Protein AF-A0A244E4U2-F1 (afdb_monomer_lite)

Structure (mmCIF, N/CA/C/O backbone):
data_AF-A0A244E4U2-F1
#
_entry.id   AF-A0A244E4U2-F1
#
loop_
_atom_site.group_PDB
_atom_site.id
_atom_site.type_symbol
_atom_site.label_atom_id
_atom_site.label_alt_id
_atom_site.label_comp_id
_atom_site.label_asym_id
_atom_site.label_entity_id
_atom_site.label_seq_id
_atom_site.pdbx_PDB_ins_code
_atom_site.Cartn_x
_atom_site.Cartn_y
_atom_site.Cartn_z
_atom_site.occupancy
_atom_site.B_iso_or_equiv
_atom_site.auth_seq_id
_atom_site.auth_comp_id
_atom_site.auth_asym_id
_atom_site.auth_atom_id
_atom_site.pdbx_PDB_model_num
ATOM 1 N N . MET A 1 1 ? -11.003 7.054 17.005 1.00 79.00 1 MET A N 1
ATOM 2 C CA . MET A 1 1 ? -10.767 5.641 17.365 1.00 79.00 1 MET A CA 1
ATOM 3 C C . MET A 1 1 ? -9.693 5.628 18.435 1.00 79.00 1 MET A C 1
ATOM 5 O O . MET A 1 1 ? -8.778 6.432 18.314 1.00 79.00 1 MET A O 1
ATOM 9 N N . LEU A 1 2 ? -9.830 4.813 19.478 1.00 85.44 2 LEU A N 1
ATOM 10 C CA . LEU A 1 2 ? -8.916 4.797 20.625 1.00 85.44 2 LEU A CA 1
ATOM 11 C C . LEU A 1 2 ? -8.193 3.449 20.673 1.00 85.44 2 LEU A C 1
ATOM 13 O O . LEU A 1 2 ? -8.815 2.426 20.397 1.00 85.44 2 LEU A O 1
ATOM 17 N N . ILE A 1 3 ? -6.896 3.460 20.984 1.00 86.69 3 ILE A N 1
ATOM 18 C CA . ILE A 1 3 ? -6.051 2.263 21.083 1.00 86.69 3 ILE A CA 1
ATOM 19 C C . ILE A 1 3 ? -5.160 2.394 22.309 1.00 86.69 3 ILE A C 1
ATOM 21 O O . ILE A 1 3 ? -4.487 3.410 22.467 1.00 86.69 3 ILE A O 1
ATOM 25 N N . GLY A 1 4 ? -5.138 1.355 23.138 1.00 86.19 4 GLY A N 1
ATOM 26 C CA . GLY A 1 4 ? -4.356 1.300 24.368 1.00 86.19 4 GLY A CA 1
ATOM 27 C C . GLY A 1 4 ? -5.158 0.675 25.511 1.00 86.19 4 GLY A C 1
ATOM 28 O O . GLY A 1 4 ? -6.224 0.104 25.264 1.00 86.19 4 GLY A O 1
ATOM 29 N N . PRO A 1 5 ? -4.665 0.779 26.754 1.00 89.62 5 PRO A N 1
ATOM 30 C CA . PRO A 1 5 ? -5.449 0.433 27.932 1.00 89.62 5 PRO A CA 1
ATOM 31 C C . PRO A 1 5 ? -6.615 1.422 28.056 1.00 89.62 5 PRO A C 1
ATOM 33 O O . PRO A 1 5 ? -6.408 2.625 28.193 1.00 89.62 5 PRO A O 1
ATOM 36 N N . LEU A 1 6 ? -7.844 0.922 27.947 1.00 90.38 6 LEU A N 1
ATOM 37 C CA . LEU A 1 6 ? -9.063 1.729 27.952 1.00 90.38 6 LEU A CA 1
ATOM 38 C C . LEU A 1 6 ? -10.084 1.090 28.891 1.00 90.38 6 LEU A C 1
ATOM 40 O O . LEU A 1 6 ? -10.241 -0.130 28.880 1.00 90.38 6 LEU A O 1
ATOM 44 N N . ALA A 1 7 ? -10.812 1.917 29.640 1.00 94.31 7 ALA A N 1
ATOM 45 C CA . ALA A 1 7 ? -12.032 1.525 30.338 1.00 94.31 7 ALA A CA 1
ATOM 46 C C . ALA A 1 7 ? -13.237 1.814 29.415 1.00 94.31 7 ALA A C 1
ATOM 48 O O . ALA A 1 7 ? -13.562 2.986 29.199 1.00 94.31 7 ALA A O 1
ATOM 49 N N . PRO A 1 8 ? -13.889 0.794 28.817 1.00 91.88 8 PRO A N 1
ATOM 50 C CA . PRO A 1 8 ? -14.916 1.010 27.790 1.00 91.88 8 PRO A CA 1
ATOM 51 C C . PRO A 1 8 ? -16.108 1.851 28.264 1.00 91.88 8 PRO A C 1
ATOM 53 O O . PRO A 1 8 ? -16.629 2.675 27.504 1.00 91.88 8 PRO A O 1
ATOM 56 N N . ASP A 1 9 ? -16.505 1.673 29.523 1.00 95.06 9 ASP A N 1
ATOM 57 C CA . ASP A 1 9 ? -17.636 2.383 30.119 1.00 95.06 9 ASP A CA 1
ATOM 58 C C . ASP A 1 9 ? -17.319 3.870 30.308 1.00 95.06 9 ASP A C 1
ATOM 60 O O . ASP A 1 9 ? -18.122 4.729 29.942 1.00 95.06 9 ASP A O 1
ATOM 64 N N . GLU A 1 10 ? -16.108 4.189 30.773 1.00 94.62 10 GLU A N 1
ATOM 65 C CA . GLU A 1 10 ? -15.648 5.570 30.944 1.00 94.62 10 GLU A CA 1
ATOM 66 C C . GLU A 1 10 ? -15.540 6.295 29.597 1.00 94.62 10 GLU A C 1
ATOM 68 O O . GLU A 1 10 ? -16.048 7.404 29.439 1.00 94.62 10 GLU A O 1
ATOM 73 N N . VAL A 1 11 ? -14.954 5.643 28.587 1.00 93.50 11 VAL A N 1
ATOM 74 C CA . VAL A 1 11 ? -14.876 6.179 27.218 1.00 93.50 11 VAL A CA 1
ATOM 75 C C . VAL A 1 11 ? -16.271 6.476 26.667 1.00 93.50 11 VAL A C 1
ATOM 77 O O . VAL A 1 11 ? -16.487 7.495 26.006 1.00 93.50 11 VAL A O 1
ATOM 80 N N . THR A 1 12 ? -17.229 5.587 26.922 1.00 91.38 12 THR A N 1
ATOM 81 C CA . THR A 1 12 ? -18.611 5.756 26.467 1.00 91.38 12 THR A CA 1
ATOM 82 C C . THR A 1 12 ? -19.292 6.921 27.181 1.00 91.38 12 THR A C 1
ATOM 84 O O . THR A 1 12 ? -19.944 7.730 26.515 1.00 91.38 12 THR A O 1
ATOM 87 N N . ALA A 1 13 ? -19.091 7.058 28.494 1.00 94.19 13 ALA A N 1
ATOM 88 C CA . ALA A 1 13 ? -19.606 8.173 29.282 1.00 94.19 13 ALA A CA 1
ATOM 89 C C . ALA A 1 13 ? -19.026 9.521 28.817 1.00 94.19 13 ALA A C 1
ATOM 91 O O . ALA A 1 13 ? -19.784 10.448 28.530 1.00 94.19 13 ALA A O 1
ATOM 92 N N . GLN A 1 14 ? -17.703 9.614 28.642 1.00 94.31 14 GLN A N 1
ATOM 93 C CA . GLN A 1 14 ? -17.036 10.827 28.152 1.00 94.31 14 GLN A CA 1
ATOM 94 C C . GLN A 1 14 ? -17.491 11.202 26.738 1.00 94.31 14 GLN A C 1
ATOM 96 O O . GLN A 1 14 ? -17.721 12.376 26.447 1.00 94.31 14 GLN A O 1
ATOM 101 N N . ARG A 1 15 ? -17.676 10.213 25.852 1.00 93.25 15 ARG A N 1
ATOM 102 C CA . ARG A 1 15 ? -18.245 10.451 24.520 1.00 93.25 15 ARG A CA 1
ATOM 103 C C . ARG A 1 15 ? -19.636 11.073 24.635 1.00 93.25 15 ARG A C 1
ATOM 105 O O . ARG A 1 15 ? -19.894 12.080 23.984 1.00 93.25 15 ARG A O 1
ATOM 112 N N . GLN A 1 16 ? -20.516 10.498 25.454 1.00 94.12 16 GLN A N 1
ATOM 113 C CA . GLN A 1 16 ? -21.867 11.032 25.634 1.00 94.12 16 GLN A CA 1
ATOM 114 C C . GLN A 1 16 ? -21.838 12.457 26.200 1.00 94.12 16 GLN A C 1
ATOM 116 O O . GLN A 1 16 ? -22.584 13.309 25.733 1.00 94.12 16 GLN A O 1
ATOM 121 N N . GLN A 1 17 ? -20.943 12.745 27.145 1.00 95.69 17 GLN A N 1
ATOM 122 C CA . GLN A 1 17 ? -20.780 14.089 27.697 1.00 95.69 17 GLN A CA 1
ATOM 123 C C . GLN A 1 17 ? -20.287 15.103 26.651 1.00 95.69 17 GLN A C 1
ATOM 125 O O . GLN A 1 17 ? -20.747 16.241 26.638 1.00 95.69 17 GLN A O 1
ATOM 130 N N . ALA A 1 18 ? -19.354 14.709 25.781 1.00 95.88 18 ALA A N 1
ATOM 131 C CA . ALA A 1 18 ? -18.716 15.620 24.833 1.00 95.88 18 ALA A CA 1
ATOM 132 C C . ALA A 1 18 ? -19.559 15.908 23.582 1.00 95.88 18 ALA A C 1
ATOM 134 O O . ALA A 1 18 ? -19.549 17.034 23.088 1.00 95.88 18 ALA A O 1
ATOM 135 N N . ILE A 1 19 ? -20.246 14.898 23.037 1.00 94.38 19 ILE A N 1
ATOM 136 C CA . ILE A 1 19 ? -20.976 15.019 21.761 1.00 94.38 19 ILE A CA 1
ATOM 137 C C . ILE A 1 19 ? -22.481 14.748 21.871 1.00 94.38 19 ILE A C 1
ATOM 139 O O . ILE A 1 19 ? -23.197 14.971 20.895 1.00 94.38 19 ILE A O 1
ATOM 143 N N . GLY A 1 20 ? -22.974 14.310 23.035 1.00 93.94 20 GLY A N 1
ATOM 144 C CA . GLY A 1 20 ? -24.394 14.049 23.277 1.00 93.94 20 GLY A CA 1
ATOM 145 C C . GLY A 1 20 ? -25.026 13.170 22.199 1.00 93.94 20 GLY A C 1
ATOM 146 O O . GLY A 1 20 ? -24.426 12.206 21.721 1.00 93.94 20 GLY A O 1
ATOM 147 N N . ASP A 1 21 ? -26.219 13.567 21.764 1.00 91.75 21 ASP A N 1
ATOM 148 C CA . ASP A 1 21 ? -26.992 12.864 20.736 1.00 91.75 21 ASP A CA 1
ATOM 149 C C . ASP A 1 21 ? -26.732 13.401 19.320 1.00 91.75 21 ASP A C 1
ATOM 151 O O . ASP A 1 21 ? -27.604 13.325 18.448 1.00 91.75 21 ASP A O 1
ATOM 155 N N . TRP A 1 22 ? -25.549 13.977 19.075 1.00 92.56 22 TRP A N 1
ATOM 156 C CA . TRP A 1 22 ? -25.202 14.515 17.764 1.00 92.56 22 TRP A CA 1
ATOM 157 C C . TRP A 1 22 ? -25.374 13.460 16.663 1.00 92.56 22 TRP A C 1
ATOM 159 O O . TRP A 1 22 ? -24.831 12.353 16.721 1.00 92.56 22 TRP A O 1
ATOM 169 N N . LYS A 1 23 ? -26.117 13.833 15.617 1.00 88.75 23 LYS A N 1
ATOM 170 C CA . LYS A 1 23 ? -26.323 13.033 14.407 1.00 88.75 23 LYS A CA 1
ATOM 171 C C . LYS A 1 23 ? -25.840 13.827 13.205 1.00 88.75 23 LYS A C 1
ATOM 173 O O . LYS A 1 23 ? -26.182 14.997 13.051 1.00 88.75 23 LYS A O 1
ATOM 178 N N . ALA A 1 24 ? -25.074 13.175 12.334 1.00 89.19 24 ALA A N 1
ATOM 179 C CA . ALA A 1 24 ? -24.687 13.774 11.066 1.00 89.19 24 ALA A CA 1
ATOM 180 C C . ALA A 1 24 ? -25.956 14.075 10.237 1.00 89.19 24 ALA A C 1
ATOM 182 O O . ALA A 1 24 ? -26.763 13.162 10.039 1.00 89.19 24 ALA A O 1
ATOM 183 N N . PRO A 1 25 ? -26.141 15.314 9.745 1.00 91.00 25 PRO A N 1
ATOM 184 C CA . PRO A 1 25 ? -27.327 15.688 8.969 1.00 91.00 25 PRO A CA 1
ATOM 185 C C . PRO A 1 25 ? -27.400 14.948 7.628 1.00 91.00 25 PRO A C 1
ATOM 187 O O . PRO A 1 25 ? -28.482 14.732 7.090 1.00 91.00 25 PRO A O 1
ATOM 190 N N . GLU A 1 26 ? -26.254 14.505 7.109 1.00 89.00 26 GLU A N 1
ATOM 191 C CA . GLU A 1 26 ? -26.163 13.690 5.905 1.00 89.00 26 GLU A CA 1
ATOM 192 C C . GLU A 1 26 ? -25.505 12.341 6.183 1.00 89.00 26 GLU A C 1
ATOM 194 O O . GLU A 1 26 ? -24.595 12.206 7.008 1.00 89.00 26 GLU A O 1
ATOM 199 N N . ARG A 1 27 ? -25.923 11.327 5.416 1.00 85.19 27 ARG A N 1
ATOM 200 C CA . ARG A 1 27 ? -25.207 10.052 5.383 1.00 85.19 27 ARG A CA 1
ATOM 201 C C . ARG A 1 27 ? -23.803 10.276 4.838 1.00 85.19 27 ARG A C 1
ATOM 203 O O . ARG A 1 27 ? -23.616 10.910 3.801 1.00 85.19 27 ARG A O 1
ATOM 210 N N . ARG A 1 28 ? -22.821 9.664 5.499 1.00 81.38 28 ARG A N 1
ATOM 211 C CA . ARG A 1 28 ? -21.446 9.615 5.006 1.00 81.38 28 ARG A CA 1
ATOM 212 C C . ARG A 1 28 ? -21.430 9.043 3.586 1.00 81.38 28 ARG A C 1
ATOM 214 O O . ARG A 1 28 ? -21.819 7.896 3.378 1.00 81.38 28 ARG A O 1
ATOM 221 N N . ARG A 1 29 ? -20.921 9.820 2.633 1.00 80.44 29 ARG A N 1
ATOM 222 C CA . ARG A 1 29 ? -20.591 9.350 1.285 1.00 80.44 29 ARG A CA 1
ATOM 223 C C . ARG A 1 29 ? -19.083 9.170 1.185 1.00 80.44 29 ARG A C 1
ATOM 225 O O . ARG A 1 29 ? -18.318 10.029 1.623 1.00 80.44 29 ARG A O 1
ATOM 232 N N . GLY A 1 30 ? -18.655 8.025 0.663 1.00 75.56 30 GLY A N 1
ATOM 233 C CA . GLY A 1 30 ? -17.247 7.804 0.357 1.00 75.56 30 GLY A CA 1
ATOM 234 C C . GLY A 1 30 ? -16.795 8.805 -0.701 1.00 75.56 30 GLY A C 1
ATOM 235 O O . GLY A 1 30 ? -17.510 9.048 -1.670 1.00 75.56 30 GLY A O 1
ATOM 236 N N . TRP A 1 31 ? -15.616 9.390 -0.516 1.00 70.69 31 TRP A N 1
ATOM 237 C CA . TRP A 1 31 ? -14.983 10.168 -1.574 1.00 70.69 31 TRP A CA 1
ATOM 238 C C . TRP A 1 31 ? -14.575 9.202 -2.689 1.00 70.69 31 TRP A C 1
ATOM 240 O O . TRP A 1 31 ? -13.648 8.410 -2.512 1.00 70.69 31 TRP A O 1
ATOM 250 N N . VAL A 1 32 ? -15.289 9.232 -3.814 1.00 70.56 32 VAL A N 1
ATOM 251 C CA . VAL A 1 32 ? -14.921 8.478 -5.014 1.00 70.56 32 VAL A CA 1
ATOM 252 C C . VAL A 1 32 ? -14.091 9.406 -5.884 1.00 70.56 32 VAL A C 1
ATOM 254 O O . VAL A 1 32 ? -14.621 10.181 -6.674 1.00 70.56 32 VAL A O 1
ATOM 257 N N . PHE A 1 33 ? -12.774 9.363 -5.703 1.00 68.75 33 PHE A N 1
ATOM 258 C CA . PHE A 1 33 ? -11.878 9.986 -6.666 1.00 68.75 33 PHE A CA 1
ATOM 259 C C . PHE A 1 33 ? -11.806 9.077 -7.896 1.00 68.75 33 PHE A C 1
ATOM 261 O O . PHE A 1 33 ? -11.162 8.027 -7.862 1.00 68.75 33 PHE A O 1
ATOM 268 N N . ALA A 1 34 ? -12.505 9.452 -8.965 1.00 68.50 34 ALA A N 1
ATOM 269 C CA . ALA A 1 34 ? -12.353 8.799 -10.255 1.00 68.50 34 ALA A CA 1
ATOM 270 C C . ALA A 1 34 ? -11.060 9.312 -10.897 1.00 68.50 34 ALA A C 1
ATOM 272 O O . ALA A 1 34 ? -10.984 10.464 -11.323 1.00 68.50 34 ALA A O 1
ATOM 273 N N . TYR A 1 35 ? -10.026 8.470 -10.939 1.00 66.62 35 TYR A N 1
ATOM 274 C CA . TYR A 1 35 ? -8.867 8.772 -11.770 1.00 66.62 35 TYR A CA 1
ATOM 275 C C . TYR A 1 35 ? -9.310 8.782 -13.239 1.00 66.62 35 TYR A C 1
ATOM 277 O O . TYR A 1 35 ? -9.988 7.837 -13.653 1.00 66.62 35 TYR A O 1
ATOM 285 N N . PRO A 1 36 ? -8.926 9.801 -14.031 1.00 70.38 36 PRO A N 1
ATOM 286 C CA . PRO A 1 36 ? -9.145 9.775 -15.470 1.00 70.38 36 PRO A CA 1
ATOM 287 C C . PRO A 1 36 ? -8.537 8.491 -16.040 1.00 70.38 36 PRO A C 1
ATOM 289 O O . PRO A 1 36 ? -7.390 8.157 -15.739 1.00 70.38 36 PRO A O 1
ATOM 292 N N . SER A 1 37 ? -9.307 7.731 -16.814 1.00 67.50 37 SER A N 1
ATOM 293 C CA . SER A 1 37 ? -8.817 6.505 -17.458 1.00 67.50 37 SER A CA 1
ATOM 294 C C . SER A 1 37 ? -8.033 6.789 -18.740 1.00 67.50 37 SER A C 1
ATOM 296 O O . SER A 1 37 ? -7.406 5.887 -19.283 1.00 67.50 37 SER A O 1
ATOM 298 N N . ASP A 1 38 ? -8.071 8.032 -19.213 1.00 73.56 38 ASP A N 1
ATOM 299 C CA . ASP A 1 38 ? -7.504 8.534 -20.461 1.00 73.56 38 ASP A CA 1
ATOM 300 C C . ASP A 1 38 ? -6.277 9.429 -20.230 1.00 73.56 38 ASP A C 1
ATOM 302 O O . ASP A 1 38 ? -5.999 10.350 -20.998 1.00 73.56 38 ASP A O 1
ATOM 306 N N . LEU A 1 39 ? -5.517 9.166 -19.160 1.00 70.56 39 LEU A N 1
ATOM 307 C CA . LEU A 1 39 ? -4.282 9.905 -18.867 1.00 70.56 39 LEU A CA 1
ATOM 308 C C . LEU A 1 39 ? -3.288 9.860 -20.034 1.00 70.56 39 LEU A C 1
ATOM 310 O O . LEU A 1 39 ? -2.513 10.795 -20.200 1.00 70.56 39 LEU A O 1
ATOM 314 N N . ASP A 1 40 ? -3.326 8.806 -20.848 1.00 70.69 40 ASP A N 1
ATOM 315 C CA . ASP A 1 40 ? -2.529 8.648 -22.065 1.00 70.69 40 ASP A CA 1
ATOM 316 C C . ASP A 1 40 ? -2.863 9.659 -23.168 1.00 70.69 40 ASP A C 1
ATOM 318 O O . ASP A 1 40 ? -2.048 9.883 -24.062 1.00 70.69 40 ASP A O 1
ATOM 322 N N . ARG A 1 41 ? -4.030 10.303 -23.087 1.00 72.88 41 ARG A N 1
ATOM 323 C CA . ARG A 1 41 ? -4.470 11.357 -24.009 1.00 72.88 41 ARG A CA 1
ATOM 324 C C . ARG A 1 41 ? -4.114 12.760 -23.535 1.00 72.88 41 ARG A C 1
ATOM 326 O O . ARG A 1 41 ? -4.264 13.710 -24.303 1.00 72.88 41 ARG A O 1
ATOM 333 N N . LEU A 1 42 ? -3.665 12.917 -22.290 1.00 74.06 42 LEU A N 1
ATOM 334 C CA . LEU A 1 42 ? -3.263 14.222 -21.783 1.00 74.06 42 LEU A CA 1
ATOM 335 C C . LEU A 1 42 ? -1.941 14.641 -22.421 1.00 74.06 42 LEU A C 1
ATOM 337 O O . LEU A 1 42 ? -0.966 13.888 -22.435 1.00 74.06 42 LEU A O 1
ATOM 341 N N . ALA A 1 43 ? -1.901 15.877 -22.918 1.00 76.44 43 ALA A N 1
ATOM 342 C CA . ALA A 1 43 ? -0.667 16.453 -23.417 1.00 76.44 43 ALA A CA 1
ATOM 343 C C . ALA A 1 43 ? 0.392 16.490 -22.293 1.00 76.44 43 ALA A C 1
ATOM 345 O O . ALA A 1 43 ? 0.070 16.878 -21.162 1.00 76.44 43 ALA A O 1
ATOM 346 N N . PRO A 1 44 ? 1.654 16.130 -22.589 1.00 76.00 44 PRO A N 1
ATOM 347 C CA . PRO A 1 44 ? 2.769 16.329 -21.675 1.00 76.00 44 PRO A CA 1
ATOM 348 C C . PRO A 1 44 ? 2.799 17.772 -21.162 1.00 76.00 44 PRO A C 1
ATOM 350 O O . PRO A 1 44 ? 2.703 18.700 -21.970 1.00 76.00 44 PRO A O 1
ATOM 353 N N . PRO A 1 45 ? 2.981 18.008 -19.854 1.00 80.94 45 PRO A N 1
ATOM 354 C CA . PRO A 1 45 ? 3.210 19.361 -19.381 1.00 80.94 45 PRO A CA 1
ATOM 355 C C . PRO A 1 45 ? 4.547 19.880 -19.912 1.00 80.94 45 PRO A C 1
ATOM 357 O O . PRO A 1 45 ? 5.531 19.138 -19.977 1.00 80.94 45 PRO A O 1
ATOM 360 N N . ALA A 1 46 ? 4.586 21.171 -20.247 1.00 84.69 46 ALA A N 1
ATOM 361 C CA . ALA A 1 46 ? 5.805 21.822 -20.708 1.00 84.69 46 ALA A CA 1
ATOM 362 C C . ALA A 1 46 ? 6.937 21.702 -19.659 1.00 84.69 46 ALA A C 1
ATOM 364 O O . ALA A 1 46 ? 6.663 21.757 -18.450 1.00 84.69 46 ALA A O 1
ATOM 365 N N . PRO A 1 47 ? 8.204 21.550 -20.091 1.00 85.81 47 PRO A N 1
ATOM 366 C CA . PRO A 1 47 ? 9.353 21.560 -19.190 1.00 85.81 47 PRO A CA 1
ATOM 367 C C . PRO A 1 47 ? 9.484 22.905 -18.469 1.00 85.81 47 PRO A C 1
ATOM 369 O O . PRO A 1 47 ? 9.207 23.956 -19.044 1.00 85.81 47 PRO A O 1
ATOM 372 N N . ILE A 1 48 ? 9.963 22.879 -17.225 1.00 87.50 48 ILE A N 1
ATOM 373 C CA . ILE A 1 48 ? 10.261 24.088 -16.450 1.00 87.50 48 ILE A CA 1
ATOM 374 C C . ILE A 1 48 ? 11.775 24.324 -16.470 1.00 87.50 48 ILE A C 1
ATOM 376 O O . ILE A 1 48 ? 12.533 23.566 -15.863 1.00 87.50 48 ILE A O 1
ATOM 380 N N . SER A 1 49 ? 12.227 25.374 -17.158 1.00 85.44 49 SER A N 1
ATOM 381 C CA . SER A 1 49 ? 13.648 25.740 -17.170 1.00 85.44 49 SER A CA 1
ATOM 382 C C . SER A 1 49 ? 14.051 26.351 -15.828 1.00 85.44 49 SER A C 1
ATOM 384 O O . SER A 1 49 ? 13.447 27.327 -15.386 1.00 85.44 49 SER A O 1
ATOM 386 N N . VAL A 1 50 ? 15.059 25.765 -15.178 1.00 89.19 50 VAL A N 1
ATOM 387 C CA . VAL A 1 50 ? 15.662 26.309 -13.951 1.00 89.19 50 VAL A CA 1
ATOM 388 C C . VAL A 1 50 ? 17.180 26.350 -14.163 1.00 89.19 50 VAL A C 1
ATOM 390 O O . VAL A 1 50 ? 17.861 25.387 -13.802 1.00 89.19 50 VAL A O 1
ATOM 393 N N . PRO A 1 51 ? 17.700 27.405 -14.819 1.00 82.50 51 PRO A N 1
ATOM 394 C CA . PRO A 1 51 ? 19.062 27.430 -15.361 1.00 82.50 51 PRO A CA 1
ATOM 395 C C . PRO A 1 51 ? 20.148 27.321 -14.285 1.00 82.50 51 PRO A C 1
ATOM 397 O O . PRO A 1 51 ? 21.177 26.698 -14.524 1.00 82.50 51 PRO A O 1
ATOM 400 N N . ASP A 1 52 ? 19.880 27.826 -13.080 1.00 86.19 52 ASP A N 1
ATOM 401 C CA . ASP A 1 52 ? 20.837 27.814 -11.966 1.00 86.19 52 ASP A CA 1
ATOM 402 C C . ASP A 1 52 ? 20.920 26.450 -11.257 1.00 86.19 52 ASP A C 1
ATOM 404 O O . ASP A 1 52 ? 21.735 26.252 -10.353 1.00 86.19 52 ASP A O 1
ATOM 408 N N . LYS A 1 53 ? 20.071 25.479 -11.632 1.00 83.81 53 LYS A N 1
ATOM 409 C CA . LYS A 1 53 ? 20.152 24.116 -11.098 1.00 83.81 53 LYS A CA 1
ATOM 410 C C . LYS A 1 53 ? 21.103 23.269 -11.928 1.00 83.81 53 LYS A C 1
ATOM 412 O O . LYS A 1 53 ? 20.825 22.961 -13.083 1.00 83.81 53 LYS A O 1
ATOM 417 N N . ALA A 1 54 ? 22.144 22.775 -11.261 1.00 85.62 54 ALA A N 1
ATOM 418 C CA . ALA A 1 54 ? 23.109 21.837 -11.831 1.00 85.62 54 ALA A CA 1
ATOM 419 C C . ALA A 1 54 ? 22.474 20.532 -12.359 1.00 85.62 54 ALA A C 1
ATOM 421 O O . ALA A 1 54 ? 23.024 19.912 -13.261 1.00 85.62 54 ALA A O 1
ATOM 422 N N . ASN A 1 55 ? 21.309 20.130 -11.832 1.00 82.75 55 ASN A N 1
ATOM 423 C CA . ASN A 1 55 ? 20.645 18.877 -12.193 1.00 82.75 55 ASN A CA 1
ATOM 424 C C . ASN A 1 55 ? 19.337 19.116 -12.958 1.00 82.75 55 ASN A C 1
ATOM 426 O O . ASN A 1 55 ? 18.487 19.905 -12.530 1.00 82.75 55 ASN A O 1
ATOM 430 N N . ALA A 1 56 ? 19.134 18.342 -14.024 1.00 86.56 56 ALA A N 1
ATOM 431 C CA . ALA A 1 56 ? 17.827 18.115 -14.627 1.00 86.56 56 ALA A CA 1
ATOM 432 C C . ALA A 1 56 ? 17.112 16.963 -13.915 1.00 86.56 56 ALA A C 1
ATOM 434 O O . ALA A 1 56 ? 17.703 15.928 -13.621 1.00 86.56 56 ALA A O 1
ATOM 435 N N . ASN A 1 57 ? 15.822 17.138 -13.659 1.00 87.00 57 ASN A N 1
ATOM 436 C CA . ASN A 1 57 ? 14.958 16.123 -13.083 1.00 87.00 57 ASN A CA 1
ATOM 437 C C . ASN A 1 57 ? 13.827 15.829 -14.060 1.00 87.00 57 ASN A C 1
ATOM 439 O O . ASN A 1 57 ? 13.233 16.742 -14.643 1.00 87.00 57 ASN A O 1
ATOM 443 N N . TYR A 1 58 ? 13.509 14.549 -14.199 1.00 85.06 58 TYR A N 1
ATOM 444 C CA . TYR A 1 58 ? 12.430 14.065 -15.039 1.00 85.06 58 TYR A CA 1
ATOM 445 C C . TYR A 1 58 ? 11.611 13.048 -14.259 1.00 85.06 58 TYR A C 1
ATOM 447 O O . TYR A 1 58 ? 12.156 12.125 -13.656 1.00 85.06 58 TYR A O 1
ATOM 455 N N . VAL A 1 59 ? 10.294 13.225 -14.273 1.00 86.12 59 VAL A N 1
ATOM 456 C CA . VAL A 1 59 ? 9.352 12.283 -13.677 1.00 86.12 59 VAL A CA 1
ATOM 457 C C . VAL A 1 59 ? 8.442 11.765 -14.777 1.00 86.12 59 VAL A C 1
ATOM 459 O O . VAL A 1 59 ? 7.737 12.539 -15.429 1.00 86.12 59 VAL A O 1
ATOM 462 N N . ALA A 1 60 ? 8.420 10.446 -14.929 1.00 85.31 60 ALA A N 1
ATOM 463 C CA . ALA A 1 60 ? 7.438 9.724 -15.721 1.00 85.31 60 ALA A CA 1
ATOM 464 C C . ALA A 1 60 ? 6.602 8.812 -14.822 1.00 85.31 60 ALA A C 1
ATOM 466 O O . ALA A 1 60 ? 7.042 8.386 -13.754 1.00 85.31 60 ALA A O 1
ATOM 467 N N . ARG A 1 61 ? 5.380 8.511 -15.262 1.00 84.19 61 ARG A N 1
ATOM 468 C CA . ARG A 1 61 ? 4.493 7.542 -14.608 1.00 84.19 61 ARG A CA 1
ATOM 469 C C . ARG A 1 61 ? 3.903 6.594 -15.642 1.00 84.19 61 ARG A C 1
ATOM 471 O O . ARG A 1 61 ? 3.564 7.027 -16.737 1.00 84.19 61 ARG A O 1
ATOM 478 N N . ILE A 1 62 ? 3.716 5.330 -15.278 1.00 86.06 62 ILE A N 1
ATOM 479 C CA . ILE A 1 62 ? 2.863 4.405 -16.034 1.00 86.06 62 ILE A CA 1
ATOM 480 C C . ILE A 1 62 ? 1.545 4.314 -15.262 1.00 86.06 62 ILE A C 1
ATOM 482 O O . ILE A 1 62 ? 1.548 3.780 -14.151 1.00 86.06 62 ILE A O 1
ATOM 486 N N . PRO A 1 63 ? 0.431 4.868 -15.772 1.00 81.69 63 PRO A N 1
ATOM 487 C CA . PRO A 1 63 ? -0.851 4.741 -15.099 1.00 81.69 63 PRO A CA 1
ATOM 488 C C . PRO A 1 63 ? -1.342 3.296 -15.195 1.00 81.69 63 PRO A C 1
ATOM 490 O O . PRO A 1 63 ? -1.375 2.697 -16.273 1.00 81.69 63 PRO A O 1
ATOM 493 N N . LEU A 1 64 ? -1.743 2.739 -14.057 1.00 84.69 64 LEU A N 1
ATOM 494 C CA . LEU A 1 64 ? -2.262 1.384 -13.965 1.00 84.69 64 LEU A CA 1
ATOM 495 C C . LEU A 1 64 ? -3.711 1.440 -13.499 1.00 84.69 64 LEU A C 1
ATOM 497 O O . LEU A 1 64 ? -3.998 1.944 -12.416 1.00 84.69 64 LEU A O 1
ATOM 501 N N . ALA A 1 65 ? -4.619 0.899 -14.311 1.00 81.19 65 ALA A N 1
ATOM 502 C CA . ALA A 1 65 ? -6.017 0.705 -13.943 1.00 81.19 65 ALA A CA 1
ATOM 503 C C . ALA A 1 65 ? -6.140 -0.487 -12.977 1.00 81.19 65 ALA A C 1
ATOM 505 O O . ALA A 1 65 ? -6.660 -1.543 -13.326 1.00 81.19 65 ALA A O 1
ATOM 506 N N . MET A 1 66 ? -5.582 -0.341 -11.775 1.00 85.44 66 MET A N 1
ATOM 507 C CA . MET A 1 66 ? -5.646 -1.336 -10.709 1.00 85.44 66 MET A CA 1
ATOM 508 C C . MET A 1 66 ? -5.879 -0.669 -9.360 1.00 85.44 66 MET A C 1
ATOM 510 O O . MET A 1 66 ? -5.574 0.504 -9.157 1.00 85.44 66 MET A O 1
ATOM 514 N N . ASN A 1 67 ? -6.379 -1.457 -8.420 1.00 84.50 67 ASN A N 1
ATOM 515 C CA . ASN A 1 67 ? -6.423 -1.110 -7.010 1.00 84.50 67 ASN A CA 1
ATOM 516 C C . ASN A 1 67 ? -5.650 -2.167 -6.208 1.00 84.50 67 ASN A C 1
ATOM 518 O O . ASN A 1 67 ? -5.135 -3.132 -6.772 1.00 84.50 67 ASN A O 1
ATOM 522 N N . ALA A 1 68 ? -5.588 -1.984 -4.891 1.00 82.62 68 ALA A N 1
ATOM 523 C CA . ALA A 1 68 ? -4.876 -2.901 -4.011 1.00 82.62 68 ALA A CA 1
ATOM 524 C C . ALA A 1 68 ? -5.442 -4.339 -4.034 1.00 82.62 68 ALA A C 1
ATOM 526 O O . ALA A 1 68 ? -4.697 -5.271 -3.764 1.00 82.62 68 ALA A O 1
ATOM 527 N N . GLU A 1 69 ? -6.721 -4.542 -4.378 1.00 84.25 69 GLU A N 1
ATOM 528 C CA . GLU A 1 69 ? -7.356 -5.873 -4.427 1.00 84.25 69 GLU A CA 1
ATOM 529 C C . GLU A 1 69 ? -7.048 -6.649 -5.716 1.00 84.25 69 GLU A C 1
ATOM 531 O O . GLU A 1 69 ? -7.483 -7.792 -5.862 1.00 84.25 69 GLU A O 1
ATOM 536 N N . ALA A 1 70 ? -6.362 -6.039 -6.686 1.00 89.88 70 ALA A N 1
ATOM 537 C CA . ALA A 1 70 ? -6.027 -6.728 -7.923 1.00 89.88 70 ALA A CA 1
ATOM 538 C C . ALA A 1 70 ? -5.081 -7.916 -7.634 1.00 89.88 70 ALA A C 1
ATOM 540 O O . ALA A 1 70 ? -4.114 -7.735 -6.892 1.00 89.88 70 ALA A O 1
ATOM 541 N N . PRO A 1 71 ? -5.286 -9.097 -8.253 1.00 90.81 71 PRO A N 1
ATOM 542 C CA . PRO A 1 71 ? -4.464 -10.286 -7.994 1.00 90.81 71 PRO A CA 1
ATOM 543 C C . PRO A 1 71 ? -2.959 -10.059 -8.181 1.00 90.81 71 PRO A C 1
ATOM 545 O O . PRO A 1 71 ? -2.152 -10.572 -7.414 1.00 90.81 71 PRO A O 1
ATOM 548 N N . ASP A 1 72 ? -2.585 -9.234 -9.161 1.00 93.00 72 ASP A N 1
ATOM 549 C CA . ASP A 1 72 ? -1.182 -8.959 -9.479 1.00 93.00 72 ASP A CA 1
ATOM 550 C C . ASP A 1 72 ? -0.570 -7.836 -8.618 1.00 93.00 72 ASP A C 1
ATOM 552 O O . ASP A 1 72 ? 0.633 -7.581 -8.704 1.00 93.00 72 ASP A O 1
ATOM 556 N N . PHE A 1 73 ? -1.369 -7.137 -7.797 1.00 91.62 73 PHE A N 1
ATOM 557 C CA . PHE A 1 73 ? -0.903 -5.990 -7.012 1.00 91.62 73 PHE A CA 1
ATOM 558 C C . PHE A 1 73 ? 0.231 -6.348 -6.036 1.00 91.62 73 PHE A C 1
ATOM 560 O O . PHE A 1 73 ? 1.229 -5.624 -6.039 1.00 91.62 73 PHE A O 1
ATOM 567 N N . PRO A 1 74 ? 0.169 -7.444 -5.247 1.00 91.44 74 PRO A N 1
ATOM 568 C CA . PRO A 1 74 ? 1.259 -7.807 -4.338 1.00 91.44 74 PRO A CA 1
ATOM 569 C C . PRO A 1 74 ? 2.582 -8.063 -5.073 1.00 91.44 74 PRO A C 1
ATOM 571 O O . PRO A 1 74 ? 3.631 -7.563 -4.664 1.00 91.44 74 PRO A O 1
ATOM 574 N N . ALA A 1 75 ? 2.527 -8.783 -6.198 1.00 92.38 75 ALA A N 1
ATOM 575 C CA . ALA A 1 75 ? 3.696 -9.088 -7.017 1.00 92.38 75 ALA A CA 1
ATOM 576 C C . ALA A 1 75 ? 4.308 -7.821 -7.631 1.00 92.38 75 ALA A C 1
ATOM 578 O O . ALA A 1 75 ? 5.524 -7.622 -7.586 1.00 92.38 75 ALA A O 1
ATOM 579 N N . LEU A 1 76 ? 3.466 -6.922 -8.149 1.00 90.19 76 LEU A N 1
ATOM 580 C CA . LEU A 1 76 ? 3.922 -5.654 -8.702 1.00 90.19 76 LEU A CA 1
ATOM 581 C C . LEU A 1 76 ? 4.498 -4.724 -7.626 1.00 90.19 76 LEU A C 1
ATOM 583 O O . LEU A 1 76 ? 5.540 -4.114 -7.853 1.00 90.19 76 LEU A O 1
ATOM 587 N N . PHE A 1 77 ? 3.852 -4.620 -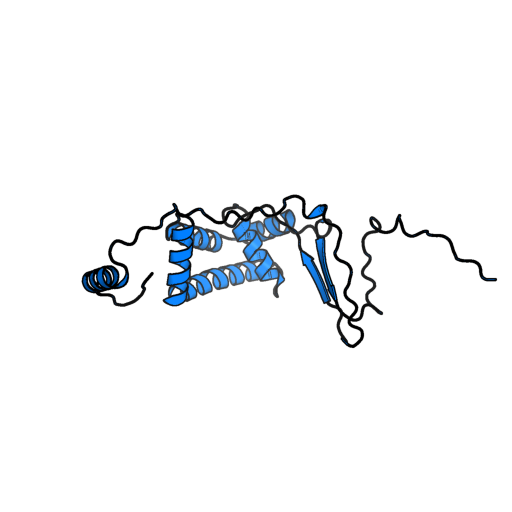6.462 1.00 87.94 77 PHE A N 1
ATOM 588 C CA . PHE A 1 77 ? 4.325 -3.794 -5.351 1.00 87.94 77 PHE A CA 1
ATOM 589 C C . PHE A 1 77 ? 5.705 -4.253 -4.871 1.00 87.94 77 PHE A 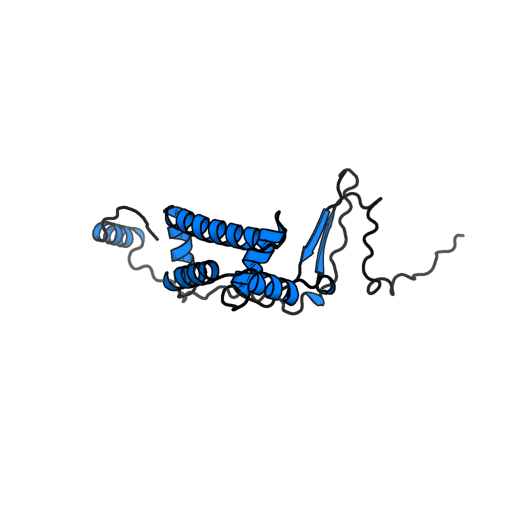C 1
ATOM 591 O O . PHE A 1 77 ? 6.621 -3.437 -4.755 1.00 87.94 77 PHE A O 1
ATOM 598 N N . ALA A 1 78 ? 5.886 -5.562 -4.670 1.00 87.62 78 ALA A N 1
ATOM 599 C CA . ALA A 1 78 ? 7.190 -6.131 -4.345 1.00 87.62 78 ALA A CA 1
ATOM 600 C C . ALA A 1 78 ? 8.226 -5.842 -5.446 1.00 87.62 78 ALA A C 1
ATOM 602 O O . ALA A 1 78 ? 9.347 -5.435 -5.145 1.00 87.62 78 ALA A O 1
ATOM 603 N N . GLY A 1 79 ? 7.838 -5.970 -6.718 1.00 87.06 79 GLY A N 1
ATOM 604 C CA . GLY A 1 79 ? 8.686 -5.625 -7.858 1.00 87.06 79 GLY A CA 1
ATOM 605 C C . GLY A 1 79 ? 9.138 -4.159 -7.867 1.00 87.06 79 GLY A C 1
ATOM 606 O O . GLY A 1 79 ? 10.312 -3.884 -8.096 1.00 87.06 79 GLY A O 1
ATOM 607 N N . VAL A 1 80 ? 8.249 -3.208 -7.568 1.00 84.44 80 VAL A N 1
ATOM 608 C CA . VAL A 1 80 ? 8.593 -1.775 -7.486 1.00 84.44 80 VAL A CA 1
ATOM 609 C C . VAL A 1 80 ? 9.551 -1.491 -6.326 1.00 84.44 80 VAL A C 1
ATOM 611 O O . VAL A 1 80 ? 10.521 -0.756 -6.510 1.00 84.44 80 VAL A O 1
ATOM 614 N N . GLN A 1 81 ? 9.338 -2.111 -5.161 1.00 80.88 81 GLN A N 1
ATOM 615 C CA . GLN A 1 81 ? 10.256 -1.996 -4.019 1.00 80.88 81 GLN A CA 1
ATOM 616 C C . GLN A 1 81 ? 11.663 -2.511 -4.366 1.00 80.88 81 GLN A C 1
ATOM 618 O O . GLN A 1 81 ? 12.657 -1.928 -3.938 1.00 80.88 81 GLN A O 1
ATOM 623 N N . LEU A 1 82 ? 11.753 -3.566 -5.184 1.00 81.62 82 LEU A N 1
ATOM 624 C CA . LEU A 1 82 ? 13.018 -4.099 -5.694 1.00 81.62 82 LEU A CA 1
ATOM 625 C C . LEU A 1 82 ? 13.697 -3.143 -6.689 1.00 81.62 82 LEU A C 1
ATOM 627 O O . LEU A 1 82 ? 14.902 -2.911 -6.596 1.00 81.62 82 LEU A O 1
ATOM 631 N N . LEU A 1 83 ? 12.945 -2.517 -7.600 1.00 79.44 83 LEU A N 1
ATOM 632 C CA . LEU A 1 83 ? 13.494 -1.530 -8.544 1.00 79.44 83 LEU A CA 1
ATOM 633 C C . LEU A 1 83 ? 14.099 -0.298 -7.847 1.00 79.44 83 LEU A C 1
ATOM 635 O O . LEU A 1 83 ? 15.011 0.318 -8.391 1.00 79.44 83 LEU A O 1
ATOM 639 N N . GLY A 1 84 ? 13.643 0.028 -6.635 1.00 69.31 84 GLY A N 1
ATOM 640 C CA . GLY A 1 84 ? 14.178 1.111 -5.807 1.00 69.31 84 GLY A CA 1
ATOM 641 C C . GLY A 1 84 ? 15.579 0.876 -5.221 1.00 69.31 84 GLY A C 1
ATOM 642 O O . GLY A 1 84 ? 16.072 1.756 -4.518 1.00 69.31 84 GLY A O 1
ATOM 643 N N . GLY A 1 85 ? 16.234 -0.268 -5.485 1.00 58.38 85 GLY A N 1
ATOM 644 C CA . GLY A 1 85 ? 17.635 -0.462 -5.085 1.00 58.38 85 GLY A CA 1
ATOM 645 C C . GLY A 1 85 ? 18.248 -1.866 -5.178 1.00 58.38 85 GLY A C 1
ATOM 646 O O . GLY A 1 85 ? 19.433 -1.995 -4.882 1.00 58.38 85 GLY A O 1
ATOM 647 N N . ARG A 1 86 ? 17.517 -2.927 -5.558 1.00 51.28 86 ARG A N 1
ATOM 648 C CA . ARG A 1 86 ? 18.051 -4.299 -5.728 1.00 51.28 86 ARG A CA 1
ATOM 649 C C . ARG A 1 86 ? 17.230 -5.078 -6.766 1.00 51.28 86 ARG A C 1
ATOM 651 O O . ARG A 1 86 ? 16.139 -5.556 -6.469 1.00 51.28 86 ARG A O 1
ATOM 658 N N . ALA A 1 87 ? 17.733 -5.218 -7.989 1.00 48.66 87 ALA A N 1
ATOM 659 C CA . ALA A 1 87 ? 16.982 -5.856 -9.070 1.00 48.66 87 ALA A CA 1
ATOM 660 C C . ALA A 1 87 ? 16.868 -7.393 -8.913 1.00 48.66 87 ALA A C 1
ATOM 662 O O . ALA A 1 87 ? 17.837 -8.119 -9.095 1.00 48.66 87 ALA A O 1
ATOM 663 N N . GLY A 1 88 ? 15.651 -7.877 -8.640 1.00 57.41 88 GLY A N 1
ATOM 664 C CA . GLY A 1 88 ? 14.994 -8.966 -9.387 1.00 57.41 88 GLY A CA 1
ATOM 665 C C . GLY A 1 88 ? 15.473 -10.424 -9.295 1.00 57.41 88 GLY A C 1
ATOM 666 O O . GLY A 1 88 ? 14.866 -11.255 -9.969 1.00 57.41 88 GLY A O 1
ATOM 667 N N . ALA A 1 89 ? 16.490 -10.784 -8.511 1.00 61.94 89 ALA A N 1
ATOM 668 C CA . ALA A 1 89 ? 16.867 -12.195 -8.345 1.00 61.94 89 ALA A CA 1
ATOM 669 C C . ALA A 1 89 ? 16.102 -12.890 -7.188 1.00 61.94 89 ALA A C 1
ATOM 671 O O . ALA A 1 89 ? 15.471 -12.256 -6.338 1.00 61.94 89 ALA A O 1
ATOM 672 N N . ALA A 1 90 ? 16.050 -14.230 -7.204 1.00 64.56 90 ALA A N 1
ATOM 673 C CA . ALA A 1 90 ? 15.251 -15.012 -6.250 1.00 64.56 90 ALA A CA 1
ATOM 674 C C . ALA A 1 90 ? 15.618 -14.764 -4.766 1.00 64.56 90 ALA A C 1
ATOM 676 O O . ALA A 1 90 ? 14.702 -14.638 -3.942 1.00 64.56 90 ALA A O 1
ATOM 677 N N . PRO A 1 91 ? 16.909 -14.618 -4.394 1.00 70.88 91 PRO A N 1
ATOM 678 C CA . PRO A 1 91 ? 17.293 -14.182 -3.050 1.00 70.88 91 PRO A CA 1
ATOM 679 C C . PRO A 1 91 ? 16.716 -12.809 -2.662 1.00 70.88 91 PRO A C 1
ATOM 681 O O . PRO A 1 91 ? 16.301 -12.601 -1.518 1.00 70.88 91 PRO A O 1
ATOM 684 N N . GLU A 1 92 ? 16.648 -11.880 -3.611 1.00 79.50 92 GLU A N 1
ATOM 685 C CA . GLU A 1 92 ? 16.177 -10.509 -3.445 1.00 79.50 92 GLU A CA 1
ATOM 686 C C . GLU A 1 92 ? 14.665 -10.465 -3.238 1.00 79.50 92 GLU A C 1
ATOM 688 O O . GLU A 1 92 ? 14.195 -9.735 -2.367 1.00 79.50 92 GLU A O 1
ATOM 693 N N . VAL A 1 93 ? 13.900 -11.294 -3.953 1.00 83.50 93 VAL A N 1
ATOM 694 C CA . VAL A 1 93 ? 12.448 -11.421 -3.742 1.00 83.50 93 VAL A CA 1
ATOM 695 C C . VAL A 1 93 ? 12.153 -11.977 -2.351 1.00 83.50 93 VAL A C 1
ATOM 697 O O . VAL A 1 93 ? 11.307 -11.436 -1.636 1.00 83.50 93 VAL A O 1
ATOM 700 N N . GLY A 1 94 ? 12.905 -12.990 -1.910 1.00 82.88 94 GLY A N 1
ATOM 701 C CA . GLY A 1 94 ? 12.802 -13.507 -0.545 1.00 82.88 94 GLY A CA 1
ATOM 702 C C . GLY A 1 94 ? 13.117 -12.447 0.518 1.00 82.88 94 GLY A C 1
ATOM 703 O O . GLY A 1 94 ? 12.428 -12.370 1.538 1.00 82.88 94 GLY A O 1
ATOM 704 N N . PHE A 1 95 ? 14.126 -11.603 0.282 1.00 82.38 95 PHE A N 1
ATOM 705 C CA . PHE A 1 95 ? 14.440 -10.470 1.154 1.00 82.38 95 PHE A CA 1
ATOM 706 C C . PHE A 1 95 ? 13.314 -9.428 1.173 1.00 82.38 95 PHE A C 1
ATOM 708 O O . PHE A 1 95 ? 12.863 -9.052 2.254 1.00 82.38 95 PHE A O 1
ATOM 715 N N . ALA A 1 96 ? 12.822 -9.003 0.005 1.00 83.00 96 ALA A N 1
ATOM 716 C CA . ALA A 1 96 ? 11.752 -8.015 -0.107 1.00 83.00 96 ALA A CA 1
ATOM 717 C C . ALA A 1 96 ? 10.472 -8.486 0.588 1.00 83.00 96 ALA A C 1
ATOM 719 O O . ALA A 1 96 ? 9.894 -7.744 1.377 1.00 83.00 96 ALA A O 1
ATOM 720 N N . ARG A 1 97 ? 10.077 -9.746 0.378 1.00 87.19 97 ARG A N 1
ATOM 721 C CA . ARG A 1 97 ? 8.962 -10.376 1.091 1.00 87.19 97 ARG A CA 1
ATOM 722 C C . ARG A 1 97 ? 9.133 -10.282 2.606 1.00 87.19 97 ARG A C 1
ATOM 724 O O . ARG A 1 97 ? 8.225 -9.812 3.285 1.00 87.19 97 ARG A O 1
ATOM 731 N N . ARG A 1 98 ? 10.284 -10.705 3.147 1.00 87.62 98 ARG A N 1
ATOM 732 C CA . ARG A 1 98 ? 10.538 -10.647 4.598 1.00 87.62 98 ARG A CA 1
ATOM 733 C C . ARG A 1 98 ? 10.506 -9.215 5.122 1.00 87.62 98 ARG A C 1
ATOM 735 O O . ARG A 1 98 ? 9.896 -8.978 6.157 1.00 87.62 98 ARG A O 1
ATOM 742 N N . ALA A 1 99 ? 11.103 -8.269 4.400 1.00 85.81 99 ALA A N 1
ATOM 743 C CA . ALA A 1 99 ? 11.091 -6.857 4.771 1.00 85.81 99 ALA A CA 1
ATOM 744 C C . ALA A 1 99 ? 9.665 -6.281 4.798 1.00 85.81 99 ALA A C 1
ATOM 746 O O . ALA A 1 99 ? 9.302 -5.588 5.745 1.00 85.81 99 ALA A O 1
ATOM 747 N N . ILE A 1 100 ? 8.832 -6.611 3.803 1.00 87.06 100 ILE A N 1
ATOM 748 C CA . ILE A 1 100 ? 7.426 -6.187 3.747 1.00 87.06 100 ILE A CA 1
ATOM 749 C C . ILE A 1 100 ? 6.632 -6.794 4.907 1.00 87.06 100 ILE A C 1
ATOM 751 O O . ILE A 1 100 ? 5.921 -6.070 5.599 1.00 87.06 100 ILE A O 1
ATOM 755 N N . VAL A 1 101 ? 6.746 -8.106 5.138 1.00 91.12 101 VAL A N 1
ATOM 756 C CA . VAL A 1 101 ? 6.014 -8.794 6.215 1.00 91.12 101 VAL A CA 1
ATOM 757 C C . VAL A 1 101 ? 6.448 -8.279 7.592 1.00 91.12 101 VAL A C 1
ATOM 759 O O . VAL A 1 101 ? 5.587 -7.955 8.408 1.00 91.12 101 VAL A O 1
ATOM 762 N N . SER A 1 102 ? 7.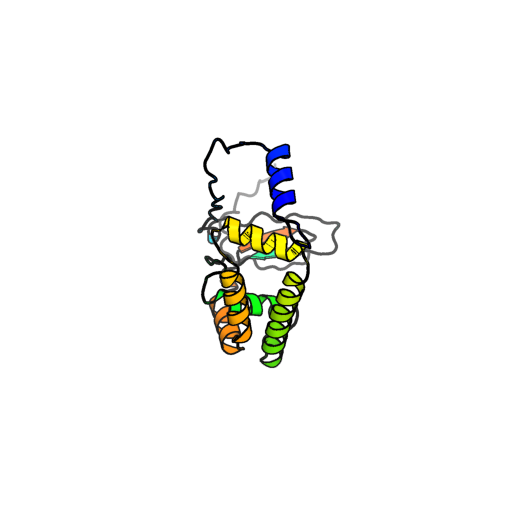755 -8.114 7.829 1.00 89.94 102 SER A N 1
ATOM 763 C CA . SER A 1 102 ? 8.282 -7.545 9.078 1.00 89.94 102 SER A CA 1
ATOM 764 C C . SER A 1 102 ? 7.794 -6.116 9.291 1.00 89.94 102 SER A C 1
ATOM 766 O O . SER A 1 102 ? 7.194 -5.828 10.319 1.00 89.94 102 SER A O 1
ATOM 768 N N . GLY A 1 103 ? 7.942 -5.237 8.293 1.00 88.62 103 GLY A N 1
ATOM 769 C CA . GLY A 1 103 ? 7.513 -3.842 8.416 1.00 88.62 103 GLY A CA 1
ATOM 770 C C . GLY A 1 103 ? 6.008 -3.695 8.660 1.00 88.62 103 GLY A C 1
ATOM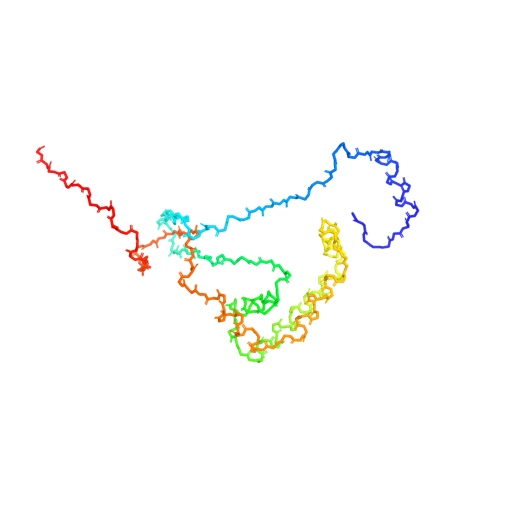 771 O O . GLY A 1 103 ? 5.568 -2.753 9.315 1.00 88.62 103 GLY A O 1
ATOM 772 N N . ARG A 1 104 ? 5.199 -4.647 8.181 1.00 91.12 104 ARG A N 1
ATOM 773 C CA . ARG A 1 104 ? 3.766 -4.727 8.495 1.00 91.12 104 ARG A CA 1
ATOM 774 C C . ARG A 1 104 ? 3.517 -5.123 9.949 1.00 91.12 104 ARG A C 1
ATOM 776 O O . ARG A 1 104 ? 2.687 -4.495 10.601 1.00 91.12 104 ARG A O 1
ATOM 783 N N . ALA A 1 105 ? 4.232 -6.124 10.461 1.00 91.38 105 ALA A N 1
ATOM 784 C CA . ALA A 1 105 ? 4.156 -6.500 11.871 1.00 91.38 105 ALA A CA 1
ATOM 785 C C . ALA A 1 105 ? 4.570 -5.330 12.783 1.00 91.38 105 ALA A C 1
ATOM 787 O O . ALA A 1 105 ? 3.835 -4.984 13.708 1.00 91.38 105 ALA A O 1
ATOM 788 N N . ASP A 1 106 ? 5.667 -4.649 12.448 1.00 91.94 106 ASP A N 1
ATOM 789 C CA . ASP A 1 106 ? 6.158 -3.472 13.172 1.00 91.94 106 ASP A CA 1
ATOM 790 C C . ASP A 1 106 ? 5.146 -2.320 13.134 1.00 91.94 106 ASP A C 1
ATOM 792 O O . ASP A 1 106 ? 4.886 -1.663 14.146 1.00 91.94 106 ASP A O 1
ATOM 796 N N . ALA A 1 107 ? 4.510 -2.095 11.979 1.00 88.38 107 ALA A N 1
ATOM 797 C CA . ALA A 1 107 ? 3.452 -1.103 11.855 1.00 88.38 107 ALA A CA 1
ATOM 798 C C . ALA A 1 107 ? 2.266 -1.426 12.775 1.00 88.38 107 ALA A C 1
ATOM 800 O O . ALA A 1 107 ? 1.732 -0.521 13.406 1.00 88.38 107 ALA A O 1
ATOM 801 N N . LEU A 1 108 ? 1.860 -2.690 12.906 1.00 91.38 108 LEU A N 1
ATOM 802 C CA . LEU A 1 108 ? 0.769 -3.064 13.813 1.00 91.38 108 LEU A CA 1
ATOM 803 C C . LEU A 1 108 ? 1.155 -2.982 15.296 1.00 91.38 108 LEU A C 1
ATOM 805 O O . LEU A 1 108 ? 0.277 -2.757 16.127 1.00 91.38 108 LEU A O 1
ATOM 809 N N . ALA A 1 109 ? 2.441 -3.116 15.631 1.00 93.06 109 ALA A N 1
ATOM 810 C CA . ALA A 1 109 ? 2.929 -2.970 17.002 1.00 93.06 109 ALA A CA 1
ATOM 811 C C . ALA A 1 109 ? 2.812 -1.525 17.526 1.00 93.06 109 ALA A C 1
ATOM 813 O O . ALA A 1 109 ? 2.758 -1.300 18.734 1.00 93.06 109 ALA A O 1
ATOM 814 N N . GLN A 1 110 ? 2.751 -0.535 16.629 1.00 92.31 110 GLN A N 1
ATOM 815 C CA . GLN A 1 110 ? 2.649 0.877 16.990 1.00 92.31 110 GLN A CA 1
ATOM 816 C C . GLN A 1 110 ? 1.177 1.328 17.071 1.00 92.31 110 GLN A C 1
ATOM 818 O O . GLN A 1 110 ? 0.475 1.299 16.053 1.00 92.31 110 GLN A O 1
ATOM 823 N N . PRO A 1 111 ? 0.699 1.846 18.225 1.00 92.94 111 PRO A N 1
ATOM 824 C CA . PRO A 1 111 ? -0.703 2.235 18.401 1.00 92.94 111 PRO A CA 1
ATOM 825 C C . PRO A 1 111 ? -1.223 3.223 17.349 1.00 92.94 111 PRO A C 1
ATOM 827 O O . PRO A 1 111 ? -2.340 3.074 16.863 1.00 92.94 111 PRO A O 1
ATOM 830 N N . ALA A 1 112 ? -0.415 4.208 16.946 1.00 90.44 112 ALA A N 1
ATOM 831 C CA . ALA A 1 112 ? -0.816 5.204 15.950 1.00 90.44 112 ALA A CA 1
ATOM 832 C C . ALA A 1 112 ? -1.067 4.586 14.560 1.00 90.44 112 ALA A C 1
ATOM 834 O O . ALA A 1 112 ? -2.051 4.907 13.890 1.00 90.44 112 ALA A O 1
ATOM 835 N N . ASN A 1 113 ? -0.213 3.652 14.146 1.00 91.81 113 ASN A N 1
ATOM 836 C CA . ASN A 1 113 ? -0.320 2.974 12.856 1.00 91.81 113 ASN A CA 1
ATOM 837 C C . ASN A 1 113 ? -1.472 1.966 12.841 1.00 91.81 113 ASN A C 1
ATOM 839 O O . ASN A 1 113 ? -2.235 1.908 11.870 1.00 91.81 113 ASN A O 1
ATOM 843 N N . LEU A 1 114 ? -1.652 1.216 13.933 1.00 92.38 114 LEU A N 1
ATOM 844 C CA . LEU A 1 114 ? -2.829 0.372 14.116 1.00 92.38 114 LEU A CA 1
ATOM 845 C C . LEU A 1 114 ? -4.106 1.222 14.059 1.00 92.38 114 LEU A C 1
ATOM 847 O O . LEU A 1 114 ? -5.084 0.832 13.414 1.00 92.38 114 LEU A O 1
ATOM 851 N N . ALA A 1 115 ? -4.070 2.427 14.643 1.00 92.38 115 ALA A N 1
ATOM 852 C CA . ALA A 1 115 ? -5.205 3.333 14.634 1.00 92.38 115 ALA A CA 1
ATOM 853 C C . ALA A 1 115 ? -5.573 3.797 13.226 1.00 92.38 115 ALA A C 1
ATOM 855 O O . ALA A 1 115 ? -6.739 3.724 12.829 1.00 92.38 115 ALA A O 1
ATOM 856 N N . GLY A 1 116 ? -4.570 4.212 12.451 1.00 92.06 116 GLY A N 1
ATOM 857 C CA . GLY A 1 116 ? -4.740 4.577 11.048 1.00 92.06 116 GLY A CA 1
ATOM 858 C C . GLY A 1 116 ? -5.233 3.413 10.182 1.00 92.06 116 GLY A C 1
ATOM 859 O O . GLY A 1 116 ? -6.099 3.609 9.323 1.00 92.06 116 GLY A O 1
ATOM 860 N N . THR A 1 117 ? -4.743 2.197 10.438 1.00 91.75 117 THR A N 1
ATOM 861 C CA . THR A 1 117 ? -5.123 0.982 9.697 1.00 91.75 117 THR A CA 1
ATOM 862 C C . THR A 1 117 ? -6.596 0.645 9.905 1.00 91.75 117 THR A C 1
ATOM 864 O O . THR A 1 117 ? -7.355 0.551 8.940 1.00 91.75 117 THR A O 1
ATOM 867 N N . LEU A 1 118 ? -7.034 0.532 11.158 1.00 92.44 118 LEU A N 1
ATOM 868 C CA . LEU A 1 118 ? -8.430 0.243 11.488 1.00 92.44 118 LEU A CA 1
ATOM 869 C C . LEU A 1 118 ? -9.368 1.363 11.019 1.00 92.44 118 LEU A C 1
ATOM 871 O O . LEU A 1 118 ? -10.411 1.075 10.438 1.00 92.44 118 LEU A O 1
ATOM 875 N N . ALA A 1 119 ? -8.993 2.636 11.189 1.00 91.25 119 ALA A N 1
ATOM 876 C CA . ALA A 1 119 ? -9.793 3.756 10.692 1.00 91.25 119 ALA A CA 1
ATOM 877 C C . ALA A 1 119 ? -9.955 3.716 9.162 1.00 91.25 119 ALA A C 1
ATOM 879 O O . ALA A 1 119 ? -11.042 3.982 8.641 1.00 91.25 119 ALA A O 1
ATOM 880 N N . THR A 1 120 ? -8.893 3.351 8.437 1.00 89.56 120 THR A N 1
ATOM 881 C CA . THR A 1 120 ? -8.930 3.183 6.978 1.00 89.56 120 THR A CA 1
ATOM 882 C C . THR A 1 120 ? -9.809 2.006 6.571 1.00 89.56 120 THR A C 1
ATOM 884 O O . THR A 1 120 ? -10.637 2.161 5.674 1.00 89.56 120 THR A O 1
ATOM 887 N N . ASN A 1 121 ? -9.688 0.866 7.250 1.00 90.25 121 ASN A N 1
ATOM 888 C CA . ASN A 1 121 ? -10.515 -0.308 6.990 1.00 90.25 121 ASN A CA 1
ATOM 889 C C . ASN A 1 121 ? -11.999 0.003 7.230 1.00 90.25 121 ASN A C 1
ATOM 891 O O . ASN A 1 121 ? -12.804 -0.139 6.313 1.00 90.25 121 ASN A O 1
ATOM 895 N N . LEU A 1 122 ? -12.346 0.567 8.3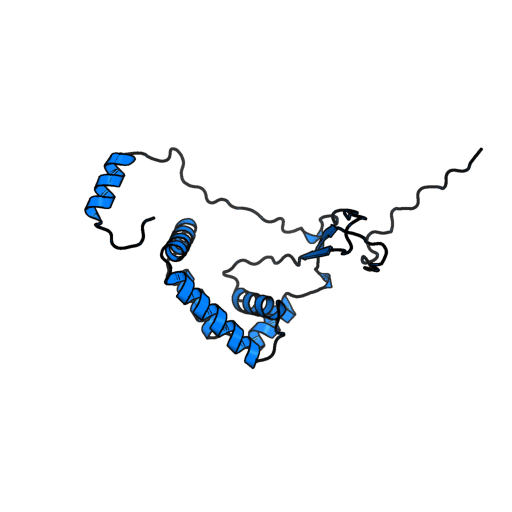91 1.00 89.50 122 LEU A N 1
ATOM 896 C CA . LEU A 1 122 ? -13.716 0.974 8.724 1.00 89.50 122 LEU A CA 1
ATOM 897 C C . LEU A 1 122 ? -14.267 2.027 7.756 1.00 89.50 122 LEU A C 1
ATOM 899 O O . LEU A 1 122 ? -15.452 2.011 7.425 1.00 89.50 122 LEU A O 1
ATOM 903 N N . ARG A 1 123 ? -13.421 2.944 7.262 1.00 86.00 123 ARG A N 1
ATOM 904 C CA . ARG A 1 123 ? -13.816 3.905 6.220 1.00 86.00 123 ARG A CA 1
ATOM 905 C C . ARG A 1 123 ? -14.280 3.223 4.939 1.00 86.00 123 ARG A C 1
ATOM 907 O O . ARG A 1 123 ? -15.187 3.742 4.296 1.00 86.00 123 ARG A O 1
ATOM 914 N N . HIS A 1 124 ? -13.676 2.093 4.604 1.00 86.06 124 HIS A N 1
ATOM 915 C CA . HIS A 1 124 ? -13.942 1.343 3.381 1.00 86.06 124 HIS A CA 1
ATOM 916 C C . HIS A 1 124 ? -14.813 0.101 3.608 1.00 86.06 124 HIS A C 1
ATOM 918 O O . HIS A 1 124 ? -14.904 -0.732 2.712 1.00 86.06 124 HIS A O 1
ATOM 924 N N . GLY A 1 125 ? -15.440 -0.043 4.784 1.00 87.69 125 GLY A N 1
ATOM 925 C CA . GLY A 1 125 ? -16.279 -1.202 5.117 1.00 87.69 125 GLY A CA 1
ATOM 926 C C . GLY A 1 125 ? -15.506 -2.522 5.224 1.00 87.69 125 GLY A C 1
ATOM 927 O O . GLY A 1 125 ? -16.063 -3.584 4.973 1.00 87.69 125 GLY A O 1
ATOM 928 N N . ARG A 1 126 ? -14.213 -2.453 5.547 1.00 90.00 126 ARG A N 1
ATOM 929 C CA . ARG A 1 126 ? -13.301 -3.593 5.692 1.00 90.00 126 ARG A CA 1
ATOM 930 C C . ARG A 1 126 ? -13.004 -3.842 7.167 1.00 90.00 126 ARG A C 1
ATOM 932 O O . ARG A 1 126 ? -13.081 -2.931 7.991 1.00 90.00 126 ARG A O 1
ATOM 939 N N . ASP A 1 127 ? -12.586 -5.060 7.474 1.00 91.81 127 ASP A N 1
ATOM 940 C CA . ASP A 1 127 ? -12.076 -5.477 8.777 1.00 91.81 127 ASP A CA 1
ATOM 941 C C . ASP A 1 127 ? -10.564 -5.774 8.709 1.00 91.81 127 ASP A C 1
ATOM 943 O O . ASP A 1 127 ? -9.896 -5.532 7.698 1.00 91.81 127 ASP A O 1
ATOM 947 N N . MET A 1 128 ? -9.999 -6.313 9.792 1.00 91.56 128 MET A N 1
ATOM 948 C CA . MET A 1 128 ? -8.592 -6.724 9.815 1.00 91.56 128 MET A CA 1
ATOM 949 C C . MET A 1 128 ? -8.293 -7.957 8.946 1.00 91.56 128 MET A C 1
ATOM 951 O O . MET A 1 128 ? -7.126 -8.172 8.615 1.00 91.56 128 MET A O 1
ATOM 955 N N . ALA A 1 129 ? -9.298 -8.718 8.490 1.00 92.00 129 ALA A N 1
ATOM 956 C CA . ALA A 1 129 ? -9.080 -9.828 7.561 1.00 92.00 129 ALA A CA 1
ATOM 957 C C . ALA A 1 129 ? -8.579 -9.325 6.201 1.00 92.00 129 ALA A C 1
ATOM 959 O O . ALA A 1 129 ? -7.797 -9.998 5.531 1.00 92.00 129 ALA A O 1
ATOM 960 N N . HIS A 1 130 ? -8.949 -8.101 5.808 1.00 89.25 130 HIS A N 1
ATOM 961 C CA . HIS A 1 130 ? -8.318 -7.430 4.674 1.00 89.25 130 HIS A CA 1
ATOM 962 C C . HIS A 1 130 ? -6.800 -7.289 4.875 1.00 89.25 130 HIS A C 1
ATOM 964 O O . HIS A 1 130 ? -6.042 -7.671 3.994 1.00 89.25 130 HIS A O 1
ATOM 970 N N . TYR A 1 131 ? -6.331 -6.845 6.043 1.00 88.81 131 TYR A N 1
ATOM 971 C CA . TYR A 1 131 ? -4.892 -6.723 6.303 1.00 88.81 131 TYR A CA 1
ATOM 972 C C . TYR A 1 131 ? -4.176 -8.085 6.289 1.00 88.81 131 TYR A C 1
ATOM 974 O O . TYR A 1 131 ? -3.090 -8.197 5.715 1.00 88.81 131 TYR A O 1
ATOM 982 N N . ALA A 1 132 ? -4.798 -9.112 6.879 1.00 90.31 132 ALA A N 1
ATOM 983 C CA . ALA A 1 132 ? -4.263 -10.473 6.933 1.00 90.31 132 ALA A CA 1
ATOM 984 C C . ALA A 1 132 ? -4.102 -11.095 5.536 1.00 90.31 132 ALA A C 1
ATOM 986 O O . ALA A 1 132 ? -3.036 -11.620 5.226 1.00 90.31 132 ALA A O 1
ATOM 987 N N . ARG A 1 133 ? -5.106 -10.949 4.656 1.00 88.81 133 ARG A N 1
ATOM 988 C CA . ARG A 1 133 ? -5.046 -11.436 3.264 1.00 88.81 133 ARG A CA 1
ATOM 989 C C . ARG A 1 133 ? -3.857 -10.868 2.490 1.00 88.81 133 ARG A C 1
ATOM 991 O O . ARG A 1 133 ? -3.197 -11.599 1.762 1.00 88.81 133 ARG A O 1
ATOM 998 N N . PHE A 1 134 ? -3.553 -9.583 2.671 1.00 87.12 134 PHE A N 1
ATOM 999 C CA . PHE A 1 134 ? -2.393 -8.966 2.019 1.00 87.12 134 PHE A CA 1
ATOM 1000 C C . PHE A 1 134 ? -1.079 -9.511 2.561 1.00 87.12 134 PHE A C 1
ATOM 1002 O O . PHE A 1 134 ? -0.169 -9.773 1.784 1.00 87.12 134 PHE A O 1
ATOM 1009 N N . THR A 1 135 ? -0.972 -9.691 3.878 1.00 90.50 135 THR A N 1
ATOM 1010 C CA . THR A 1 135 ? 0.226 -10.286 4.480 1.00 90.50 135 THR A CA 1
ATOM 1011 C C . THR A 1 135 ? 0.449 -11.703 3.949 1.00 90.50 135 THR A C 1
ATOM 1013 O O . THR A 1 135 ? 1.546 -11.996 3.482 1.00 90.50 135 THR A O 1
ATOM 1016 N N . GLN A 1 136 ? -0.602 -12.526 3.895 1.00 91.25 136 GLN A N 1
ATOM 1017 C CA . GLN A 1 136 ? -0.540 -13.881 3.344 1.00 91.25 136 GLN A CA 1
ATOM 1018 C C . GLN A 1 136 ? -0.095 -13.892 1.872 1.00 91.25 136 GLN A C 1
ATOM 1020 O O . GLN A 1 136 ? 0.754 -14.693 1.490 1.00 91.25 136 GLN A O 1
ATOM 1025 N N . ALA A 1 137 ? -0.614 -12.972 1.052 1.00 89.62 137 ALA A N 1
ATOM 1026 C CA . ALA A 1 137 ? -0.211 -12.857 -0.349 1.00 89.62 137 ALA A CA 1
ATOM 1027 C C . ALA A 1 137 ? 1.287 -12.544 -0.510 1.00 89.62 137 ALA A C 1
ATOM 1029 O O . ALA A 1 137 ? 1.910 -13.016 -1.458 1.00 89.62 137 ALA A O 1
ATOM 1030 N N . TYR A 1 138 ? 1.881 -11.779 0.414 1.00 88.75 138 TYR A N 1
ATOM 1031 C CA . TYR A 1 138 ? 3.327 -11.563 0.421 1.00 88.75 138 TYR A CA 1
ATOM 1032 C C . TYR A 1 138 ? 4.089 -12.789 0.913 1.00 88.75 138 TYR A C 1
ATOM 1034 O O . TYR A 1 138 ? 5.141 -13.083 0.362 1.00 88.75 138 TYR A O 1
ATOM 1042 N N . GLU A 1 139 ? 3.589 -13.519 1.911 1.00 89.69 139 GLU A N 1
ATOM 1043 C CA . GLU A 1 139 ? 4.255 -14.710 2.460 1.00 89.69 139 GLU A CA 1
ATOM 1044 C C . GLU A 1 139 ? 4.452 -15.826 1.430 1.00 89.69 139 GLU A C 1
ATOM 1046 O O . GLU A 1 139 ? 5.480 -16.506 1.465 1.00 89.69 139 GLU A O 1
ATOM 1051 N N . THR A 1 140 ? 3.510 -15.985 0.499 1.00 89.06 140 THR A N 1
ATOM 1052 C CA . THR A 1 140 ? 3.576 -16.992 -0.571 1.00 89.06 140 THR A CA 1
ATOM 1053 C C . THR A 1 140 ? 4.158 -16.453 -1.879 1.00 89.06 140 THR A C 1
ATOM 1055 O O . THR A 1 140 ? 4.152 -17.166 -2.878 1.00 89.06 140 THR A O 1
ATOM 1058 N N . LEU A 1 141 ? 4.637 -15.205 -1.906 1.00 89.19 141 LEU A N 1
ATOM 1059 C CA . LEU A 1 141 ? 5.142 -14.573 -3.123 1.00 89.19 141 LEU A CA 1
ATOM 1060 C C . LEU A 1 141 ? 6.506 -15.145 -3.537 1.00 89.19 141 LEU A C 1
ATOM 1062 O O . LEU A 1 141 ? 7.438 -15.202 -2.724 1.00 89.19 141 LEU A O 1
ATOM 1066 N N . ASP A 1 142 ? 6.630 -15.503 -4.815 1.00 88.88 142 ASP A N 1
ATOM 1067 C CA . ASP A 1 142 ? 7.861 -15.990 -5.438 1.00 88.88 142 ASP A CA 1
ATOM 1068 C C . ASP A 1 142 ? 8.382 -15.050 -6.541 1.00 88.88 142 ASP A C 1
ATOM 1070 O O . ASP A 1 142 ? 7.768 -14.038 -6.897 1.00 88.88 142 ASP A O 1
ATOM 1074 N N . ALA A 1 143 ? 9.574 -15.364 -7.051 1.00 89.06 143 ALA A N 1
ATOM 1075 C CA . ALA A 1 143 ? 10.245 -14.535 -8.044 1.00 89.06 143 ALA A CA 1
ATOM 1076 C C . ALA A 1 143 ? 9.584 -14.584 -9.425 1.00 89.06 143 ALA A C 1
ATOM 1078 O O . ALA A 1 143 ? 9.622 -13.586 -10.148 1.00 89.06 143 ALA A O 1
ATOM 1079 N N . ASP A 1 144 ? 8.952 -15.699 -9.785 1.00 90.62 144 ASP A N 1
ATOM 1080 C CA . ASP A 1 144 ? 8.305 -15.855 -11.084 1.00 90.62 144 ASP A CA 1
ATOM 1081 C C . ASP A 1 144 ? 7.047 -14.992 -11.172 1.00 90.62 144 ASP A C 1
ATOM 1083 O O . ASP A 1 144 ? 6.859 -14.290 -12.168 1.00 90.62 144 ASP A O 1
ATOM 1087 N N . ALA A 1 145 ? 6.249 -14.934 -10.103 1.00 91.38 145 ALA A N 1
ATOM 1088 C CA . ALA A 1 145 ? 5.097 -14.046 -9.997 1.00 91.38 145 ALA A CA 1
ATOM 1089 C C . ALA A 1 145 ? 5.507 -12.566 -10.080 1.00 91.38 145 ALA A C 1
ATOM 1091 O O . ALA A 1 145 ? 4.891 -11.789 -10.816 1.00 91.38 145 ALA A O 1
ATOM 1092 N N . VAL A 1 146 ? 6.579 -12.168 -9.383 1.00 90.75 146 VAL A N 1
ATOM 1093 C CA . VAL A 1 146 ? 7.117 -10.796 -9.450 1.00 90.75 146 VAL A CA 1
ATOM 1094 C C . VAL A 1 146 ? 7.589 -10.465 -10.864 1.00 90.75 146 VAL A C 1
ATOM 1096 O O . VAL A 1 146 ? 7.214 -9.430 -11.420 1.00 90.75 146 VAL A O 1
ATOM 1099 N N . ASN A 1 147 ? 8.366 -11.356 -11.481 1.00 90.06 147 ASN A N 1
ATOM 1100 C CA . ASN A 1 147 ? 8.862 -11.171 -12.839 1.00 90.06 147 ASN A CA 1
ATOM 1101 C C . ASN A 1 147 ? 7.721 -11.108 -13.855 1.00 90.06 147 ASN A C 1
ATOM 1103 O O . ASN A 1 147 ? 7.754 -10.259 -14.744 1.00 90.06 147 ASN A O 1
ATOM 1107 N N . ALA A 1 148 ? 6.702 -11.956 -13.721 1.00 92.81 148 ALA A N 1
ATOM 1108 C CA . ALA A 1 148 ? 5.516 -11.936 -14.567 1.00 92.81 148 ALA A CA 1
ATOM 1109 C C . ALA A 1 148 ? 4.742 -10.618 -14.420 1.00 92.81 148 ALA A C 1
ATOM 1111 O O . ALA A 1 148 ? 4.390 -10.008 -15.430 1.00 92.81 148 ALA A O 1
ATOM 1112 N N . ALA A 1 149 ? 4.541 -10.125 -13.193 1.00 92.69 149 ALA A N 1
ATOM 1113 C CA . ALA A 1 149 ? 3.862 -8.857 -12.940 1.00 92.69 149 ALA A CA 1
ATOM 1114 C C . ALA A 1 149 ? 4.647 -7.661 -13.506 1.00 92.69 149 ALA A C 1
ATOM 1116 O O . ALA A 1 149 ? 4.088 -6.842 -14.241 1.00 92.69 149 ALA A O 1
ATOM 1117 N N . LEU A 1 150 ? 5.958 -7.582 -13.259 1.00 90.06 150 LEU A N 1
ATOM 1118 C CA . LEU A 1 150 ? 6.819 -6.548 -13.843 1.00 90.06 150 LEU A CA 1
ATOM 1119 C C . LEU A 1 150 ? 6.786 -6.607 -15.371 1.00 90.06 150 LEU A C 1
ATOM 1121 O O . LEU A 1 150 ? 6.508 -5.605 -16.028 1.00 90.06 150 LEU A O 1
ATOM 1125 N N . LYS A 1 151 ? 6.955 -7.802 -15.944 1.00 90.31 151 LYS A N 1
ATOM 1126 C CA . LYS A 1 151 ? 6.829 -8.039 -17.384 1.00 90.31 151 LYS A CA 1
ATOM 1127 C C . LYS A 1 151 ? 5.424 -7.838 -17.905 1.00 90.31 151 LYS A C 1
ATOM 1129 O O . LYS A 1 151 ? 5.297 -7.845 -19.115 1.00 90.31 151 LYS A O 1
ATOM 1134 N N . LYS A 1 152 ? 4.378 -7.672 -17.104 1.00 91.25 152 LYS A N 1
ATOM 1135 C CA . LYS A 1 152 ? 3.019 -7.372 -17.580 1.00 91.25 152 LYS A CA 1
ATOM 1136 C C . LYS A 1 152 ? 2.742 -5.872 -17.566 1.00 91.25 152 LYS A C 1
ATOM 1138 O O 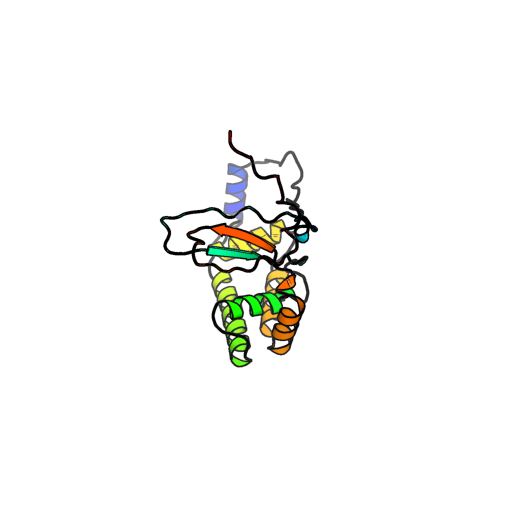. LYS A 1 152 ? 2.153 -5.352 -18.511 1.00 91.25 152 LYS A O 1
ATOM 1143 N N . TYR A 1 153 ? 3.193 -5.179 -16.522 1.00 89.44 153 TYR A N 1
ATOM 1144 C CA . TYR A 1 153 ? 2.815 -3.789 -16.255 1.00 89.44 153 TYR A CA 1
ATOM 1145 C C . TYR A 1 153 ? 3.908 -2.763 -16.560 1.00 89.44 153 TYR A C 1
ATOM 1147 O O . TYR A 1 153 ? 3.585 -1.635 -16.934 1.00 89.44 153 TYR A O 1
ATOM 1155 N N . LEU A 1 154 ? 5.188 -3.129 -16.453 1.00 87.94 154 LEU A N 1
ATOM 1156 C CA . LEU A 1 154 ? 6.301 -2.233 -16.757 1.00 87.94 154 LEU A CA 1
ATOM 1157 C C . LEU A 1 154 ? 6.542 -2.219 -18.273 1.00 87.94 154 LEU A C 1
ATOM 1159 O O . LEU A 1 154 ? 7.245 -3.056 -18.838 1.00 87.94 154 LEU A O 1
ATOM 1163 N N . ARG A 1 155 ? 5.871 -1.282 -18.941 1.00 85.62 155 ARG A N 1
ATOM 1164 C CA . ARG A 1 155 ? 5.924 -1.038 -20.387 1.00 85.62 155 ARG A CA 1
ATOM 1165 C C . ARG A 1 155 ? 6.450 0.379 -20.611 1.00 85.62 155 ARG A C 1
ATOM 1167 O O . ARG A 1 155 ? 5.669 1.317 -20.431 1.00 85.62 155 ARG A O 1
ATOM 1174 N N . PRO A 1 156 ? 7.747 0.572 -20.909 1.00 83.06 156 PRO A N 1
ATOM 1175 C CA . PRO A 1 156 ? 8.329 1.900 -21.111 1.00 83.06 156 PRO A CA 1
ATOM 1176 C C . PRO A 1 156 ? 7.557 2.771 -22.110 1.00 83.06 156 PRO A C 1
ATOM 1178 O O . PRO A 1 156 ? 7.385 3.963 -21.901 1.00 83.06 156 PRO A O 1
ATOM 1181 N N . GLU A 1 157 ? 6.995 2.159 -23.143 1.00 83.31 157 GLU A N 1
ATOM 1182 C CA . GLU A 1 157 ? 6.158 2.783 -24.164 1.00 83.31 157 GLU A CA 1
ATOM 1183 C C . GLU A 1 157 ? 4.817 3.331 -23.641 1.00 83.31 157 GLU A C 1
ATOM 1185 O O . GLU A 1 157 ? 4.177 4.129 -24.320 1.00 83.31 157 GLU A O 1
ATOM 1190 N N . ARG A 1 158 ? 4.388 2.934 -22.434 1.00 82.69 158 ARG A N 1
ATOM 1191 C CA . ARG A 1 158 ? 3.193 3.458 -21.747 1.00 82.69 158 ARG A CA 1
ATOM 1192 C C . ARG A 1 158 ? 3.525 4.553 -20.732 1.00 82.69 158 ARG A C 1
ATOM 1194 O O . ARG A 1 158 ? 2.650 4.964 -19.968 1.00 82.69 158 ARG A O 1
ATOM 1201 N N . GLN A 1 159 ? 4.785 4.980 -20.660 1.00 84.12 159 GLN A N 1
ATOM 1202 C CA . GLN A 1 159 ? 5.192 6.053 -19.767 1.00 84.12 159 GLN A CA 1
ATOM 1203 C C . GLN A 1 159 ? 4.630 7.384 -20.245 1.00 84.12 159 GLN A C 1
ATOM 1205 O O . GLN A 1 159 ? 4.771 7.769 -21.403 1.00 84.12 159 GLN A O 1
ATOM 1210 N N . LEU A 1 160 ? 4.034 8.106 -19.306 1.00 81.81 160 LEU A N 1
ATOM 1211 C CA . LEU A 1 160 ? 3.558 9.457 -19.511 1.00 81.81 160 LEU A CA 1
ATOM 1212 C C . LEU A 1 160 ? 4.489 10.427 -18.782 1.00 81.81 160 LEU A C 1
ATOM 1214 O O . LEU A 1 160 ? 4.691 10.267 -17.568 1.00 81.81 160 LEU A O 1
ATOM 1218 N N . PRO A 1 161 ? 5.052 11.430 -19.479 1.00 78.50 161 PRO A N 1
ATOM 1219 C CA . PRO A 1 161 ? 5.799 12.498 -18.832 1.00 78.50 161 PRO A CA 1
ATOM 1220 C C . PRO A 1 161 ? 4.884 13.265 -17.875 1.00 78.50 161 PRO A C 1
ATOM 1222 O O . PRO A 1 161 ? 3.807 13.730 -18.240 1.00 78.50 161 PRO A O 1
ATOM 1225 N N . VAL A 1 162 ? 5.330 13.410 -16.631 1.00 80.56 162 VAL A N 1
ATOM 1226 C CA . VAL A 1 162 ? 4.589 14.102 -15.568 1.00 80.56 162 VAL A CA 1
ATOM 1227 C C . VAL A 1 162 ? 5.091 15.513 -15.376 1.00 80.56 162 VAL A C 1
ATOM 1229 O O . VAL A 1 162 ? 4.313 16.425 -15.112 1.00 80.56 162 VAL A O 1
ATOM 1232 N N . ARG A 1 163 ? 6.412 15.670 -15.377 1.00 82.81 163 ARG A N 1
ATOM 1233 C CA . ARG A 1 163 ? 7.084 16.941 -15.151 1.00 82.81 163 ARG A CA 1
ATOM 1234 C C . ARG A 1 163 ? 8.557 16.769 -15.484 1.00 82.81 163 ARG A C 1
ATOM 1236 O O . ARG A 1 163 ? 9.152 15.746 -15.153 1.00 82.81 163 ARG A O 1
ATOM 1243 N N . ALA A 1 164 ? 9.137 17.801 -16.070 1.00 84.00 164 ALA A N 1
ATOM 1244 C CA . ALA A 1 164 ? 10.574 17.953 -16.191 1.00 84.00 164 ALA A CA 1
ATOM 1245 C C . ALA A 1 164 ? 10.953 19.332 -15.633 1.00 84.00 164 ALA A C 1
ATOM 1247 O O . ALA A 1 164 ? 10.246 20.306 -15.906 1.00 84.00 164 ALA A O 1
ATOM 1248 N N . TRP A 1 165 ? 12.026 19.422 -14.843 1.00 86.25 165 TRP A N 1
ATOM 1249 C CA . TRP A 1 165 ? 12.589 20.706 -14.413 1.00 86.25 165 TRP A CA 1
ATOM 1250 C C . TRP A 1 165 ? 14.117 20.688 -14.268 1.00 86.25 165 TRP A C 1
ATOM 1252 O O . TRP A 1 165 ? 14.686 19.667 -13.889 1.00 86.25 165 TRP A O 1
ATOM 1262 N N . GLY A 1 166 ? 14.779 21.825 -14.501 1.00 85.00 166 GLY A N 1
ATOM 1263 C CA . GLY A 1 166 ? 16.231 21.992 -14.318 1.00 85.00 166 GLY A CA 1
ATOM 1264 C C . GLY A 1 166 ? 16.944 22.554 -15.548 1.00 85.00 166 GLY A C 1
ATOM 1265 O O . GLY A 1 166 ? 16.304 23.144 -16.420 1.00 85.00 166 GLY A O 1
ATOM 1266 N N . SER A 1 167 ? 18.266 22.373 -15.605 1.00 80.56 167 SER A N 1
ATOM 1267 C CA . SER A 1 167 ? 19.085 22.727 -16.769 1.00 80.56 167 SER A CA 1
ATOM 1268 C C . SER A 1 167 ? 19.081 21.592 -17.798 1.00 80.56 167 SER A C 1
ATOM 1270 O O . SER A 1 167 ? 19.674 20.538 -17.584 1.00 80.56 167 SER A O 1
ATOM 1272 N N . PHE A 1 168 ? 18.394 21.794 -18.927 1.00 70.06 168 PHE A N 1
ATOM 1273 C CA . PHE A 1 168 ? 18.258 20.791 -19.996 1.00 70.06 168 PHE A CA 1
ATOM 1274 C C . PHE A 1 168 ? 19.313 20.904 -21.103 1.00 70.06 168 PHE A C 1
ATOM 1276 O O . PHE A 1 168 ? 19.232 20.177 -22.089 1.00 70.06 168 PHE A O 1
ATOM 1283 N N . ALA A 1 169 ? 20.317 21.772 -20.948 1.00 62.50 169 ALA A N 1
ATOM 1284 C CA . ALA A 1 169 ? 21.315 22.068 -21.981 1.00 62.50 169 ALA A CA 1
ATOM 1285 C C . ALA A 1 169 ? 22.145 20.846 -22.441 1.00 62.50 169 ALA A C 1
ATOM 1287 O O . ALA A 1 169 ? 22.768 20.894 -23.495 1.00 62.50 169 ALA A O 1
ATOM 1288 N N . GLN A 1 170 ? 22.140 19.752 -21.673 1.00 53.66 170 GLN A N 1
ATOM 1289 C CA . GLN A 1 170 ? 22.855 18.503 -21.973 1.00 53.66 170 GLN A CA 1
ATOM 1290 C C . GLN A 1 170 ? 21.927 17.279 -22.078 1.00 53.66 170 GLN A C 1
ATOM 1292 O O . GLN A 1 170 ? 22.390 16.173 -22.346 1.00 53.66 170 GLN A O 1
ATOM 1297 N N . ALA A 1 171 ? 20.618 17.441 -21.858 1.00 49.19 171 ALA A N 1
ATOM 1298 C CA . ALA A 1 171 ? 19.684 16.323 -21.793 1.00 49.19 171 ALA A CA 1
ATOM 1299 C C . ALA A 1 171 ? 19.109 16.012 -23.184 1.00 49.19 171 ALA A C 1
ATOM 1301 O O . ALA A 1 171 ? 18.080 16.556 -23.581 1.00 49.19 171 ALA A O 1
ATOM 1302 N N . SER A 1 172 ? 19.738 15.094 -23.919 1.00 43.75 172 SER A N 1
ATOM 1303 C CA . SER A 1 172 ? 19.188 14.500 -25.145 1.00 43.75 172 SER A CA 1
ATOM 1304 C C . SER A 1 172 ? 18.103 13.460 -24.823 1.00 43.75 172 SER A C 1
ATOM 1306 O O . SER A 1 172 ? 18.200 12.287 -25.173 1.00 43.75 172 SER A O 1
ATOM 1308 N N . ILE A 1 173 ? 17.035 13.871 -24.132 1.00 45.09 173 ILE A N 1
ATOM 1309 C CA . ILE A 1 173 ? 15.856 13.014 -23.976 1.00 45.09 173 ILE A CA 1
ATOM 1310 C C . ILE A 1 173 ? 15.074 13.100 -25.286 1.00 45.09 173 ILE A C 1
ATOM 1312 O O . ILE A 1 173 ? 14.383 14.084 -25.547 1.00 45.09 173 ILE A O 1
ATOM 1316 N N . ALA A 1 174 ? 15.210 12.071 -26.124 1.00 37.56 174 ALA A N 1
ATOM 1317 C CA . ALA A 1 174 ? 14.406 11.898 -27.324 1.00 37.56 174 ALA A CA 1
ATOM 1318 C C . ALA A 1 174 ? 12.928 11.766 -26.926 1.00 37.56 174 ALA A C 1
ATOM 1320 O O . ALA A 1 174 ? 12.437 10.683 -26.607 1.00 37.56 174 ALA A O 1
ATOM 1321 N N . PHE A 1 175 ? 12.208 12.886 -26.919 1.00 37.12 175 PHE A N 1
ATOM 1322 C CA . PHE A 1 175 ? 10.754 12.871 -26.912 1.00 37.12 175 PHE A CA 1
ATOM 1323 C C . PHE A 1 175 ? 10.320 12.136 -28.180 1.00 37.12 175 PHE A C 1
ATOM 1325 O O . PHE A 1 175 ? 10.669 12.560 -29.282 1.00 37.12 175 PHE A O 1
ATOM 1332 N N . SER A 1 176 ? 9.609 11.012 -28.038 1.00 38.72 176 SER A N 1
ATOM 1333 C CA . SER A 1 176 ? 9.113 10.264 -29.193 1.00 38.72 176 SER A CA 1
ATOM 1334 C C . SER A 1 176 ? 8.401 11.230 -30.139 1.00 38.72 176 SER A C 1
ATOM 1336 O O . SER A 1 176 ? 7.546 12.006 -29.707 1.00 38.72 176 SER A O 1
ATOM 1338 N N . SER A 1 177 ? 8.777 11.175 -31.410 1.00 35.53 177 SER A N 1
ATOM 1339 C CA . SER A 1 177 ? 8.501 12.086 -32.528 1.00 35.53 177 SER A CA 1
ATOM 1340 C C . SER A 1 177 ? 7.021 12.274 -32.911 1.00 35.53 177 SER A C 1
ATOM 1342 O O . SER A 1 177 ? 6.707 12.714 -34.011 1.00 35.53 177 SER A O 1
ATOM 1344 N N . ARG A 1 178 ? 6.083 11.989 -32.004 1.00 35.78 178 ARG A N 1
ATOM 1345 C CA . ARG A 1 178 ? 4.642 12.206 -32.185 1.00 35.78 178 ARG A CA 1
ATOM 1346 C C . ARG A 1 178 ? 4.166 13.626 -31.852 1.00 35.78 178 ARG A C 1
ATOM 1348 O O . ARG A 1 178 ? 3.007 13.926 -32.108 1.00 35.78 178 ARG A O 1
ATOM 1355 N N . CYS A 1 179 ? 5.028 14.500 -31.323 1.00 35.88 179 CYS A N 1
ATOM 1356 C CA . CYS A 1 179 ? 4.657 15.872 -30.933 1.00 35.88 179 CYS A CA 1
ATOM 1357 C C . CYS A 1 179 ? 5.269 16.992 -31.797 1.00 35.88 179 CYS A C 1
ATOM 1359 O O . CYS A 1 179 ? 5.011 18.159 -31.523 1.00 35.88 179 CYS A O 1
ATOM 1361 N N . THR A 1 180 ? 6.065 16.691 -32.826 1.00 33.25 180 THR A N 1
ATOM 1362 C CA . THR A 1 180 ? 6.814 17.716 -33.586 1.00 33.25 180 THR A CA 1
ATOM 1363 C C . THR A 1 180 ? 6.149 18.207 -34.876 1.00 33.25 180 THR A C 1
ATOM 1365 O O . THR A 1 180 ? 6.710 19.078 -35.534 1.00 33.25 180 THR A O 1
ATOM 1368 N N . SER A 1 181 ? 4.958 17.735 -35.261 1.00 33.56 181 SER A N 1
ATOM 1369 C CA . SER A 1 181 ? 4.398 18.062 -36.587 1.00 33.56 181 SER A CA 1
ATOM 1370 C C . SER A 1 181 ? 3.698 19.424 -36.716 1.00 33.56 181 SER A C 1
ATOM 1372 O O . SER A 1 181 ? 3.106 19.672 -37.761 1.00 33.56 181 SER A O 1
ATOM 1374 N N . THR A 1 182 ? 3.733 20.313 -35.716 1.00 35.88 182 THR A N 1
ATOM 1375 C CA . THR A 1 182 ? 2.952 21.572 -35.781 1.00 35.88 182 THR A CA 1
ATOM 1376 C C . THR A 1 182 ? 3.745 22.857 -35.577 1.00 35.88 182 THR A C 1
ATOM 1378 O O . THR A 1 182 ? 3.143 23.923 -35.483 1.00 35.88 182 THR A O 1
ATOM 1381 N N . PHE A 1 183 ? 5.079 22.813 -35.565 1.00 35.03 183 PHE A N 1
ATOM 1382 C CA . PHE A 1 183 ? 5.880 24.039 -35.501 1.00 35.03 183 PHE A CA 1
ATOM 1383 C C . PHE A 1 183 ? 6.617 24.300 -36.815 1.00 35.03 183 PHE A C 1
ATOM 1385 O O . PHE A 1 183 ? 7.823 24.117 -36.928 1.00 35.03 183 PHE A O 1
ATOM 1392 N N . SER A 1 184 ? 5.861 24.740 -37.821 1.00 34.16 184 SER A N 1
ATOM 1393 C CA . SER A 1 184 ? 6.407 25.419 -38.997 1.00 34.16 184 SER A CA 1
ATOM 1394 C C . SER A 1 184 ? 5.546 26.653 -39.273 1.00 34.16 184 SER A C 1
ATOM 1396 O O . SER A 1 184 ? 4.622 26.624 -40.079 1.00 34.16 184 SER A O 1
ATOM 1398 N N . GLY A 1 185 ? 5.799 27.721 -38.512 1.00 30.55 185 GLY A N 1
ATOM 1399 C CA . GLY A 1 185 ? 5.279 29.067 -38.771 1.00 30.55 185 GLY A CA 1
ATOM 1400 C C . GLY A 1 185 ? 6.345 29.908 -39.488 1.00 30.55 185 GLY A C 1
ATOM 1401 O O . GLY A 1 185 ? 7.529 29.733 -39.194 1.00 30.55 185 GLY A O 1
ATOM 1402 N N . PRO A 1 186 ? 5.970 30.777 -40.443 1.00 33.28 186 PRO A N 1
ATOM 1403 C CA . PRO A 1 186 ? 6.893 31.320 -41.434 1.00 33.28 186 PRO A CA 1
ATOM 1404 C C . PRO A 1 186 ? 7.887 32.324 -40.837 1.00 33.28 186 PRO A C 1
ATOM 1406 O O . PRO A 1 186 ? 7.556 33.126 -39.960 1.00 33.28 186 PRO A O 1
ATOM 1409 N N . ALA A 1 187 ? 9.113 32.278 -41.360 1.00 38.22 187 ALA A N 1
ATOM 1410 C CA . ALA A 1 187 ? 10.180 33.223 -41.074 1.00 38.22 187 ALA A CA 1
ATOM 1411 C C . ALA A 1 187 ? 9.731 34.657 -41.401 1.00 38.22 187 ALA A C 1
ATOM 1413 O O . ALA A 1 187 ? 9.308 34.955 -42.518 1.00 38.22 187 ALA A O 1
ATOM 1414 N N . ARG A 1 188 ? 9.830 35.555 -40.416 1.00 33.88 188 ARG A N 1
ATOM 1415 C CA . ARG A 1 188 ? 9.677 36.995 -40.635 1.00 33.88 188 ARG A CA 1
ATOM 1416 C C . ARG A 1 188 ? 10.890 37.501 -41.412 1.00 33.88 188 ARG A C 1
ATOM 1418 O O . ARG A 1 188 ? 11.999 37.488 -40.886 1.00 33.88 188 ARG A O 1
ATOM 1425 N N . HIS A 1 189 ? 10.657 37.940 -42.646 1.00 36.47 189 HIS A N 1
ATOM 1426 C CA . HIS A 1 189 ? 11.602 38.751 -43.402 1.00 36.47 189 HIS A CA 1
ATOM 1427 C C . HIS A 1 189 ? 11.657 40.165 -42.817 1.00 36.47 189 HIS A C 1
ATOM 1429 O O . HIS A 1 189 ? 10.631 40.786 -42.544 1.00 36.47 189 HIS A O 1
ATOM 1435 N N . THR A 1 190 ? 12.883 40.633 -42.627 1.00 37.62 190 THR A N 1
ATOM 1436 C CA . THR A 1 190 ? 13.271 42.016 -42.358 1.00 37.62 190 THR A CA 1
ATOM 1437 C C . THR A 1 190 ? 12.910 42.942 -43.518 1.00 37.62 190 THR A C 1
ATOM 1439 O O . THR A 1 190 ? 13.100 42.566 -44.677 1.00 37.62 190 THR A O 1
ATOM 1442 N N . ALA A 1 191 ? 12.526 44.171 -43.182 1.00 41.22 191 ALA A N 1
ATOM 1443 C CA . ALA A 1 191 ? 12.908 45.392 -43.886 1.00 41.22 191 ALA A CA 1
ATOM 1444 C C . ALA A 1 191 ? 13.110 46.486 -42.832 1.00 41.22 191 ALA A C 1
ATOM 1446 O O . ALA A 1 191 ? 12.286 46.524 -41.887 1.00 41.22 191 ALA A O 1
#

Radius of gyration: 24.78 Å; chains: 1; bounding box: 50×62×75 Å

pLDDT: mean 79.63, std 17.2, range [30.55, 95.88]

Sequence (191 aa):
MLIGPLAPDEVTAQRQQAIGDWKAPERRRGWVFAYPSDLDRLAPPAPISVPDKANANYVARIPLAMNAEAPDFPALFAGVQLLGGRAGAAPEVGFARRAIVSGRADALAQPANLAGTLATNLRHGRDMAHYARFTQAYETLDADAVNAALKKYLRPERQLPVRAWGSFAQASIAFSSRCTSTFSGPARHTA

Foldseek 3Di:
DDDDDDDVVVVVVVCCVPQNPDDDPDDDDAPDDDDPPVLVVDDADDAAEDAPFPDKDWDKDQDDPDDCPDLLNLLQVLCVVCVVDHDQDFVSLVVSLVVVLVVLVVLCVDRVSVVVVQVVQVSVVHDCVVVVVSNVSSVPDTRVSNVVSCVVRVDVVSIGTHYMYYHCVPPPPPPPPPPPPPPDDDDDDDD

Secondary structure (DSSP, 8-state):
---SS--HHHHHHHHHHHHTT---SSPPPP------TTGGGSPPPPPEE-TT-S--EEEEE------TTSTTHHHHHHHHHHHTTS---HHHHHHHHHHHHHHHHHHHHSHHHHHHHHHHHHHTT--HHHHHHHHHHHHT--HHHHHHHHHHH--GGG-EEEEEEE--TT------TTS-TT--PPP----